Protein AF-0000000067827045 (afdb_homodimer)

Organism: Synechocystis sp. (strain ATCC 27184 / PCC 6803 / Kazusa) (NCBI:txid1111708)

Secondary structure (DSSP, 8-state):
--------------PPPEEE--TTEEEEEEEE-SSEEEEEEEE-TT-BPPPEEESSEEEEEEEEES-EEEEETTEEEEE-TT-EEEE-TT--EEEE--SSS-EEEEEEEEES---GGGEEE--------/--------------PPPEEE--TTEEEEEEEE-SSEEEEEEEE-TT-BPPPEEESSEEEEEEEEES-EEEEETTEEEEE-TT-EEEE-TT--EEEE--SSS-EEEEEEEEES---GGGEEE--------

pLDDT: mean 89.25, std 18.48, range [31.17, 98.88]

Nearest PDB structures (foldseek):
  7x85-assembly2_C  TM=9.039E-01  e=7.012E-08  Gallus gallus
  6o2d-assembly1_A  TM=9.263E-01  e=2.492E-07  Schizosaccharomyces pombe
  5fpx-assembly1_A  TM=8.690E-01  e=6.117E-07  Yersinia enterocolitica subsp. enterocolitica 8081
  5fpz-assembly1_A-2  TM=8.606E-01  e=1.094E-06  Yersinia enterocolitica subsp. enterocolitica 8081
  5fq0-assembly1_A  TM=8.186E-01  e=3.421E-07  Halomonas sp.

Sequence (258 aa):
MHDSPEASSPAPTPHPETTRTPPWGMVTMLEEGPRYRINRIVVKPGQHMSTQMHYHRSEHWVVVSGTAKVICNGEEKLLNQKESTYVPMNTPHRVENPGVIDLVMIEVQNGEYLGDDDIVRFPEELPKSMHDSPEASSPAPTPHPETTRTPPWGMVTMLEEGPRYRINRIVVKPGQHMSTQMHYHRSEHWVVVSGTAKVICNGEEKLLNQKESTYVPMNTPHRVENPGVIDLVMIEVQNGEYLGDDDIVRFPEELPKS

Solvent-accessible surface area (backbone atoms only — not comparable to full-atom values): 13830 Å² total; per-residue (Å²): 134,82,77,67,76,73,69,67,64,77,68,60,60,91,56,78,70,47,76,48,70,55,96,38,34,37,40,32,38,64,47,54,44,91,35,33,34,34,31,44,38,37,28,33,52,70,24,53,57,72,39,30,29,29,75,48,29,30,38,36,41,35,27,65,33,45,38,38,38,36,34,49,71,85,44,74,45,79,37,46,57,76,32,69,52,77,44,59,50,69,36,49,31,35,46,29,14,81,40,85,47,45,17,31,31,42,34,42,37,37,30,84,47,84,59,75,87,48,59,45,75,52,79,76,77,66,75,81,122,134,82,77,66,76,73,68,68,65,76,68,62,60,90,56,79,70,47,76,48,68,54,96,37,34,36,40,32,39,65,45,54,46,91,35,34,37,33,32,42,38,35,29,33,51,69,24,54,57,71,38,31,28,30,74,46,30,30,36,36,41,36,28,64,33,46,37,38,38,35,35,49,72,85,44,74,46,80,36,46,56,77,33,69,53,77,44,58,51,70,35,48,31,33,47,30,12,80,40,84,47,46,17,34,31,42,34,42,36,36,28,86,47,85,59,75,88,48,60,45,75,51,80,78,78,66,75,83,123

InterPro domains:
  IPR001538 Mannose-6-phosphate isomerase, type II, C-terminal [PF01050] (22-122)
  IPR011051 RmlC-like cupin domain superfamily [SSF51182] (19-122)
  IPR014710 RmlC-like jelly roll fold [G3DSA:2.60.120.10] (11-127)
  IPR051161 Mannose-6-phosphate isomerase type 2 [PTHR46390] (18-122)

Radius of gyration: 19.25 Å; Cα contacts (8 Å, |Δi|>4): 649; chains: 2; bounding box: 59×62×52 Å

Foldseek 3Di:
DPPPPPPPQPDFDDDDWDKDADPQGIWIWPGDGQFKTKIKTKGAAFGKDFWKAFAFKKKKKAWQDAKKWKAKQNDTDIDHHRDMDIHDHPITMMIGHNDHGMTIMMMMIGGNDDDPVRMGGDDDPDPPD/DPPPPPPDQPDFDDDDWDKDADPQWIWIWPGDGQFKTKIKTKGAAFGKDFWKAFAFKKKKKAWQDAKKWKAKQNDTDIDDHRDMDIHDHPITMMIGHNDHGMTIMMMMIGGNDDDPVRIDGDDDPDPPD

Structure (mmCIF, N/CA/C/O backbone):
data_AF-0000000067827045-model_v1
#
loop_
_entity.id
_entity.type
_entity.pdbx_description
1 polymer 'Mannose-6-phosphate isomerase'
#
loop_
_atom_site.group_PDB
_atom_site.id
_atom_site.type_symbol
_atom_site.label_atom_id
_atom_site.label_alt_id
_atom_site.label_comp_id
_atom_site.label_asym_id
_atom_site.label_entity_id
_atom_site.label_seq_id
_atom_site.pdbx_PDB_ins_code
_atom_site.Cartn_x
_atom_site.Cartn_y
_atom_site.Cartn_z
_atom_site.occupancy
_atom_site.B_iso_or_equiv
_atom_site.auth_seq_id
_atom_site.auth_comp_id
_atom_site.auth_asym_id
_atom_site.auth_atom_id
_atom_site.pdbx_PDB_model_num
ATOM 1 N N . MET A 1 1 ? -28.562 14.336 25.422 1 31.2 1 MET A N 1
ATOM 2 C CA . MET A 1 1 ? -27.344 14.5 24.625 1 31.2 1 MET A CA 1
ATOM 3 C C . MET A 1 1 ? -26.484 13.234 24.688 1 31.2 1 MET A C 1
ATOM 5 O O . MET A 1 1 ? -25.797 12.992 25.672 1 31.2 1 MET A O 1
ATOM 9 N N . HIS A 1 2 ? -26.953 12.109 24.047 1 35.38 2 HIS A N 1
ATOM 10 C CA . HIS A 1 2 ? -26.406 10.766 24.125 1 35.38 2 HIS A CA 1
ATOM 11 C C . HIS A 1 2 ? -25 10.703 23.531 1 35.38 2 HIS A C 1
ATOM 13 O O . HIS A 1 2 ? -24.797 11.109 22.391 1 35.38 2 HIS A O 1
ATOM 19 N N . ASP A 1 3 ? -23.969 10.891 24.281 1 35.16 3 ASP A N 1
ATOM 20 C CA . ASP A 1 3 ? -22.547 10.703 23.953 1 35.16 3 ASP A CA 1
ATOM 21 C C . ASP A 1 3 ? -22.312 9.336 23.312 1 35.16 3 ASP A C 1
ATOM 23 O O . ASP A 1 3 ? -22.375 8.305 23.984 1 35.16 3 ASP A O 1
ATOM 27 N N . SER A 1 4 ? -22.938 9.078 22.156 1 39.22 4 SER A N 1
ATOM 28 C CA . SER A 1 4 ? -22.578 7.77 21.625 1 39.22 4 SER A CA 1
ATOM 29 C C . SER A 1 4 ? -21.062 7.602 21.562 1 39.22 4 SER A C 1
ATOM 31 O O . SER A 1 4 ? -20.359 8.461 21.031 1 39.22 4 SER A O 1
ATOM 33 N N . PRO A 1 5 ? -20.516 6.785 22.312 1 37.56 5 PRO A N 1
ATOM 34 C CA . PRO A 1 5 ? -19.078 6.57 22.266 1 37.56 5 PRO A CA 1
ATOM 35 C C . PRO A 1 5 ? -18.531 6.375 20.859 1 37.56 5 PRO A C 1
ATOM 37 O O . PRO A 1 5 ? -19.188 5.719 20.031 1 37.56 5 PRO A O 1
ATOM 40 N N . GLU A 1 6 ? -17.922 7.367 20.203 1 40.62 6 GLU A N 1
ATOM 41 C CA . GLU A 1 6 ? -17.25 7.309 18.922 1 40.62 6 GLU A CA 1
ATOM 42 C C . GLU A 1 6 ? -16.438 6.023 18.781 1 40.62 6 GLU A C 1
ATOM 44 O O . GLU A 1 6 ? -15.555 5.746 19.609 1 40.62 6 GLU A O 1
ATOM 49 N N . ALA A 1 7 ? -17.031 4.977 18.266 1 43.84 7 ALA A N 1
ATOM 50 C CA . ALA A 1 7 ? -16.406 3.67 18.094 1 43.84 7 ALA A CA 1
ATOM 51 C C . ALA A 1 7 ? -15.008 3.812 17.484 1 43.84 7 ALA A C 1
ATOM 53 O O . ALA A 1 7 ? -14.859 4.328 16.375 1 43.84 7 ALA A O 1
ATOM 54 N N . SER A 1 8 ? -13.961 3.975 18.297 1 46.12 8 SER A N 1
ATOM 55 C CA . SER A 1 8 ? -12.586 3.891 17.828 1 46.12 8 SER A CA 1
ATOM 56 C C . SER A 1 8 ? -12.352 2.621 17.016 1 46.12 8 SER A C 1
ATOM 58 O O . SER A 1 8 ? -12.828 1.545 17.391 1 46.12 8 SER A O 1
ATOM 60 N N . SER A 1 9 ? -12.227 2.777 15.773 1 51.94 9 SER A N 1
ATOM 61 C CA . SER A 1 9 ? -11.93 1.562 15.023 1 51.94 9 SER A CA 1
ATOM 62 C C . SER A 1 9 ? -10.82 0.756 15.703 1 51.94 9 SER A C 1
ATOM 64 O O . SER A 1 9 ? -9.844 1.325 16.203 1 51.94 9 SER A O 1
ATOM 66 N N . PRO A 1 10 ? -11.242 -0.417 16.062 1 48.31 10 PRO A N 1
ATOM 67 C CA . PRO A 1 10 ? -10.242 -1.211 16.797 1 48.31 10 PRO A CA 1
ATOM 68 C C . PRO A 1 10 ? -8.875 -1.188 16.125 1 48.31 10 PRO A C 1
ATOM 70 O O . PRO A 1 10 ? -8.781 -1.294 14.891 1 48.31 10 PRO A O 1
ATOM 73 N N . ALA A 1 11 ? -7.953 -0.59 16.766 1 56.69 11 ALA A N 1
ATOM 74 C CA . ALA A 1 11 ? -6.551 -0.673 16.375 1 56.69 11 ALA A CA 1
ATOM 75 C C . ALA A 1 11 ? -6.176 -2.094 15.961 1 56.69 11 ALA A C 1
ATOM 77 O O . ALA A 1 11 ? -6.773 -3.062 16.438 1 56.69 11 ALA A O 1
ATOM 78 N N . PRO A 1 12 ? -5.418 -2.213 14.852 1 62.34 12 PRO A N 1
ATOM 79 C CA . PRO A 1 12 ? -4.973 -3.568 14.516 1 62.34 12 PRO A CA 1
ATOM 80 C C . PRO A 1 12 ? -4.391 -4.312 15.711 1 62.34 12 PRO A C 1
ATOM 82 O O . PRO A 1 12 ? -3.789 -3.695 16.594 1 62.34 12 PRO A O 1
ATOM 85 N N . THR A 1 13 ? -4.898 -5.449 16 1 55.25 13 THR A N 1
ATOM 86 C CA . THR A 1 13 ? -4.301 -6.312 17.016 1 55.25 13 THR A CA 1
ATOM 87 C C . THR A 1 13 ? -2.861 -6.66 16.656 1 55.25 13 THR A C 1
ATOM 89 O O . THR A 1 13 ? -2.561 -6.957 15.492 1 55.25 13 THR A O 1
ATOM 92 N N . PRO A 1 14 ? -2.008 -6.32 17.516 1 59.03 14 PRO A N 1
ATOM 93 C CA . PRO A 1 14 ? -0.637 -6.758 17.25 1 59.03 14 PRO A CA 1
ATOM 94 C C . PRO A 1 14 ? -0.563 -8.211 16.781 1 59.03 14 PRO A C 1
ATOM 96 O O . PRO A 1 14 ? -1.173 -9.094 17.391 1 59.03 14 PRO A O 1
ATOM 99 N N . HIS A 1 15 ? -0.453 -8.508 15.594 1 66.56 15 HIS A N 1
ATOM 100 C CA . HIS A 1 15 ? -0.208 -9.867 15.133 1 66.56 15 HIS A CA 1
ATOM 101 C C . HIS A 1 15 ? 1.268 -10.086 14.82 1 66.56 15 HIS A C 1
ATOM 103 O O . HIS A 1 15 ? 1.964 -9.156 14.406 1 66.56 15 HIS A O 1
ATOM 109 N N . PRO A 1 16 ? 1.64 -11.109 15.328 1 71.44 16 PRO A N 1
ATOM 110 C CA . PRO A 1 16 ? 3.029 -11.375 14.953 1 71.44 16 PRO A CA 1
ATOM 111 C C . PRO A 1 16 ? 3.223 -11.492 13.445 1 71.44 16 PRO A C 1
ATOM 113 O O . PRO A 1 16 ? 2.33 -11.969 12.742 1 71.44 16 PRO A O 1
ATOM 116 N N . GLU A 1 17 ? 4.234 -10.898 13.039 1 81.25 17 GLU A N 1
ATOM 117 C CA . GLU A 1 17 ? 4.625 -11.055 11.641 1 81.25 17 GLU A CA 1
ATOM 118 C C . GLU A 1 17 ? 4.812 -12.531 11.281 1 81.25 17 GLU A C 1
ATOM 120 O O . GLU A 1 17 ? 5.441 -13.281 12.031 1 81.25 17 GLU A O 1
ATOM 125 N N . THR A 1 18 ? 4.102 -13.055 10.258 1 90.06 18 THR A N 1
ATOM 126 C CA . THR A 1 18 ? 4.254 -14.414 9.758 1 90.06 18 THR A CA 1
ATOM 127 C C . THR A 1 18 ? 4.859 -14.406 8.352 1 90.06 18 THR A C 1
ATOM 129 O O . THR A 1 18 ? 4.453 -13.617 7.5 1 90.06 18 THR A O 1
ATOM 132 N N . THR A 1 19 ? 5.809 -15.32 8.172 1 95.75 19 THR A N 1
ATOM 133 C CA . THR A 1 19 ? 6.488 -15.398 6.879 1 95.75 19 THR A CA 1
ATOM 134 C C . THR A 1 19 ? 6.371 -16.797 6.289 1 95.75 19 THR A C 1
ATOM 136 O O . THR A 1 19 ? 6.574 -17.797 6.988 1 95.75 19 THR A O 1
ATOM 139 N N . ARG A 1 20 ? 5.938 -16.875 5.043 1 96.19 20 ARG A N 1
ATOM 140 C CA . ARG A 1 20 ? 5.953 -18.109 4.27 1 96.19 20 ARG A CA 1
ATOM 141 C C . ARG A 1 20 ? 6.953 -18.016 3.119 1 96.19 20 ARG A C 1
ATOM 143 O O . ARG A 1 20 ? 7.148 -16.953 2.543 1 96.19 20 ARG A O 1
ATOM 150 N N . THR A 1 21 ? 7.562 -19.156 2.756 1 97.5 21 THR A N 1
ATOM 151 C CA . THR A 1 21 ? 8.602 -19.141 1.737 1 97.5 21 THR A CA 1
ATOM 152 C C . THR A 1 21 ? 8.312 -20.172 0.653 1 97.5 21 THR A C 1
ATOM 154 O O . THR A 1 21 ? 9.016 -21.172 0.529 1 97.5 21 THR A O 1
ATOM 157 N N . PRO A 1 22 ? 7.418 -19.953 -0.151 1 97.06 22 PRO A N 1
ATOM 158 C CA . PRO A 1 22 ? 7.223 -20.844 -1.295 1 97.06 22 PRO A CA 1
ATOM 159 C C . PRO A 1 22 ? 8.422 -20.859 -2.242 1 97.06 22 PRO A C 1
ATOM 161 O O . PRO A 1 22 ? 9.289 -19.984 -2.152 1 97.06 22 PRO A O 1
ATOM 164 N N . PRO A 1 23 ? 8.445 -21.781 -3.154 1 97.25 23 PRO A N 1
ATOM 165 C CA . PRO A 1 23 ? 9.602 -21.906 -4.047 1 97.25 23 PRO A CA 1
ATOM 166 C C . PRO A 1 23 ? 9.844 -20.641 -4.871 1 97.25 23 PRO A C 1
ATOM 168 O O . PRO A 1 23 ? 10.992 -20.328 -5.215 1 97.25 23 PRO A O 1
ATOM 171 N N . TRP A 1 24 ? 8.805 -19.953 -5.137 1 98.12 24 TRP A N 1
ATOM 172 C CA . TRP A 1 24 ? 8.922 -18.812 -6.047 1 98.12 24 TRP A CA 1
ATOM 173 C C . TRP A 1 24 ? 9.391 -17.562 -5.305 1 98.12 24 TRP A C 1
ATOM 175 O O . TRP A 1 24 ? 9.688 -16.547 -5.922 1 98.12 24 TRP A O 1
ATOM 185 N N . GLY A 1 25 ? 9.336 -17.609 -3.92 1 98.38 25 GLY A N 1
ATOM 186 C CA . GLY A 1 25 ? 9.727 -16.391 -3.225 1 98.38 25 GLY A CA 1
ATOM 187 C C . GLY A 1 25 ? 9.352 -16.391 -1.755 1 98.38 25 GLY A C 1
ATOM 188 O O . GLY A 1 25 ? 9.602 -17.375 -1.049 1 98.38 25 GLY A O 1
ATOM 189 N N . MET A 1 26 ? 8.898 -15.273 -1.311 1 98.19 26 MET A N 1
ATOM 190 C CA . MET A 1 26 ? 8.594 -15.086 0.105 1 98.19 26 MET A CA 1
ATOM 191 C C . MET A 1 26 ? 7.387 -14.172 0.285 1 98.19 26 MET A C 1
ATOM 193 O O . MET A 1 26 ? 7.254 -13.172 -0.417 1 98.19 26 MET A O 1
ATOM 197 N N . VAL A 1 27 ? 6.539 -14.523 1.259 1 97.56 27 VAL A N 1
ATOM 198 C CA . VAL A 1 27 ? 5.41 -13.68 1.642 1 97.56 27 VAL A CA 1
ATOM 199 C C . VAL A 1 27 ? 5.449 -13.414 3.145 1 97.56 27 VAL A C 1
ATOM 201 O O . VAL A 1 27 ? 5.434 -14.352 3.945 1 97.56 27 VAL A O 1
ATOM 204 N N . THR A 1 28 ? 5.562 -12.227 3.527 1 97.06 28 THR A N 1
ATOM 205 C CA . THR A 1 28 ? 5.531 -11.82 4.93 1 97.06 28 THR A CA 1
ATOM 206 C C . THR A 1 28 ? 4.289 -10.984 5.227 1 97.06 28 THR A C 1
ATOM 208 O O . THR A 1 28 ? 4.066 -9.953 4.594 1 97.06 28 THR A O 1
ATOM 211 N N . MET A 1 29 ? 3.475 -11.406 6.129 1 96.75 29 MET A N 1
ATOM 212 C CA . MET A 1 29 ? 2.352 -10.602 6.602 1 96.75 29 MET A CA 1
ATOM 213 C C . MET A 1 29 ? 2.82 -9.539 7.59 1 96.75 29 MET A C 1
ATOM 215 O O . MET A 1 29 ? 3.309 -9.867 8.672 1 96.75 29 MET A O 1
ATOM 219 N N . LEU A 1 30 ? 2.656 -8.352 7.215 1 96.06 30 LEU A N 1
ATOM 220 C CA . LEU A 1 30 ? 3.145 -7.242 8.031 1 96.06 30 LEU A CA 1
ATOM 221 C C . LEU A 1 30 ? 2.098 -6.82 9.055 1 96.06 30 LEU A C 1
ATOM 223 O O . LEU A 1 30 ? 2.439 -6.477 10.188 1 96.06 30 LEU A O 1
ATOM 227 N N . GLU A 1 31 ? 0.836 -6.867 8.625 1 95.31 31 GLU A N 1
ATOM 228 C CA . GLU A 1 31 ? -0.266 -6.473 9.492 1 95.31 31 GLU A CA 1
ATOM 229 C C . GLU A 1 31 ? -1.599 -7.008 8.977 1 95.31 31 GLU A C 1
ATOM 231 O O . GLU A 1 31 ? -1.81 -7.098 7.766 1 95.31 31 GLU A O 1
ATOM 236 N N . GLU A 1 32 ? -2.438 -7.324 9.93 1 94.75 32 GLU A N 1
ATOM 237 C CA . GLU A 1 32 ? -3.816 -7.695 9.625 1 94.75 32 GLU A CA 1
ATOM 238 C C . GLU A 1 32 ? -4.805 -6.902 10.477 1 94.75 32 GLU A C 1
ATOM 240 O O . GLU A 1 32 ? -4.723 -6.914 11.711 1 94.75 32 GLU A O 1
ATOM 245 N N . GLY A 1 33 ? -5.613 -6.168 9.789 1 93.75 33 GLY A N 1
ATOM 246 C CA . GLY A 1 33 ? -6.691 -5.465 10.461 1 93.75 33 GLY A CA 1
ATOM 247 C C . GLY A 1 33 ? -8.055 -6.082 10.211 1 93.75 33 GLY A C 1
ATOM 248 O O . GLY A 1 33 ? -8.156 -7.191 9.688 1 93.75 33 GLY A O 1
ATOM 249 N N . PRO A 1 34 ? -9.094 -5.426 10.641 1 91.81 34 PRO A N 1
ATOM 250 C CA . PRO A 1 34 ? -10.438 -5.992 10.508 1 91.81 34 PRO A CA 1
ATOM 251 C C . PRO A 1 34 ? -10.82 -6.27 9.062 1 91.81 34 PRO A C 1
ATOM 253 O O . PRO A 1 34 ? -11.477 -7.273 8.7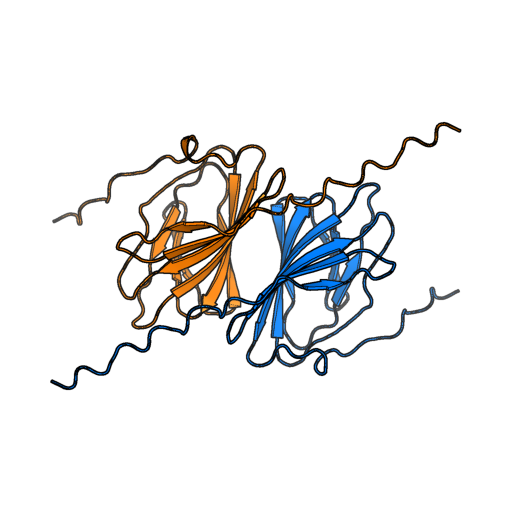73 1 91.81 34 PRO A O 1
ATOM 256 N N . ARG A 1 35 ? -10.438 -5.504 8.133 1 95 35 ARG A N 1
ATOM 257 C CA . ARG A 1 35 ? -10.906 -5.66 6.754 1 95 35 ARG A CA 1
ATOM 258 C C . ARG A 1 35 ? -9.75 -5.504 5.77 1 95 35 ARG A C 1
ATOM 260 O O . ARG A 1 35 ? -9.969 -5.254 4.582 1 95 35 ARG A O 1
ATOM 267 N N . TYR A 1 36 ? -8.586 -5.613 6.32 1 97.81 36 TYR A N 1
ATOM 268 C CA . TYR A 1 36 ? -7.457 -5.453 5.414 1 97.81 36 TYR A CA 1
ATOM 269 C C . TYR A 1 36 ? -6.25 -6.246 5.898 1 97.81 36 TYR A C 1
ATOM 271 O O . TYR A 1 36 ? -6.18 -6.629 7.07 1 97.81 36 TYR A O 1
ATOM 279 N N . ARG A 1 37 ? -5.398 -6.559 5.051 1 97.5 37 ARG A N 1
ATOM 280 C CA . ARG A 1 37 ? -4.137 -7.242 5.312 1 97.5 37 ARG A CA 1
ATOM 281 C C . ARG A 1 37 ? -3.016 -6.672 4.453 1 97.5 37 ARG A C 1
ATOM 283 O O . ARG A 1 37 ? -3.219 -6.371 3.273 1 97.5 37 ARG A O 1
ATOM 290 N N . ILE A 1 38 ? -1.828 -6.512 5.078 1 98.19 38 ILE A N 1
ATOM 291 C CA . ILE A 1 38 ? -0.667 -5.984 4.367 1 98.19 38 ILE A CA 1
ATOM 292 C C . ILE A 1 38 ? 0.417 -7.059 4.285 1 98.19 38 ILE A C 1
ATOM 294 O O . ILE A 1 38 ? 0.852 -7.59 5.312 1 98.19 38 ILE A O 1
ATOM 298 N N . ASN A 1 39 ? 0.838 -7.359 3.088 1 97.81 39 ASN A N 1
ATOM 299 C CA . ASN A 1 39 ? 1.913 -8.32 2.873 1 97.81 39 ASN A CA 1
ATOM 300 C C . ASN A 1 39 ? 3.078 -7.699 2.109 1 97.81 39 ASN A C 1
ATOM 302 O O . ASN A 1 39 ? 2.871 -6.895 1.201 1 97.81 39 ASN A O 1
ATOM 306 N N . ARG A 1 40 ? 4.238 -8.055 2.479 1 98.25 40 ARG A N 1
ATOM 307 C CA . ARG A 1 40 ? 5.371 -7.914 1.572 1 98.25 40 ARG A CA 1
ATOM 308 C C . ARG A 1 40 ? 5.602 -9.195 0.775 1 98.25 40 ARG A C 1
ATOM 310 O O . ARG A 1 40 ? 5.727 -10.273 1.351 1 98.25 40 ARG A O 1
ATOM 317 N N . ILE A 1 41 ? 5.633 -9.086 -0.492 1 98.38 41 ILE A N 1
ATOM 318 C CA . ILE A 1 41 ? 5.832 -10.227 -1.381 1 98.38 41 ILE A CA 1
ATOM 319 C C . ILE A 1 41 ? 7.152 -10.07 -2.127 1 98.38 41 ILE A C 1
ATOM 321 O O . ILE A 1 41 ? 7.414 -9.031 -2.732 1 98.38 41 ILE A O 1
ATOM 325 N N . VAL A 1 42 ? 7.961 -11.055 -2.057 1 98.69 42 VAL A N 1
ATOM 326 C CA . VAL A 1 42 ? 9.195 -11.125 -2.826 1 98.69 42 VAL A CA 1
ATOM 327 C C . VAL A 1 42 ? 9.109 -12.258 -3.85 1 98.69 42 VAL A C 1
ATOM 329 O O . VAL A 1 42 ? 8.852 -13.406 -3.492 1 98.69 42 VAL A O 1
ATOM 332 N N . VAL A 1 43 ? 9.25 -11.938 -5.086 1 98.81 43 VAL A N 1
ATOM 333 C CA . VAL A 1 43 ? 9.289 -12.938 -6.148 1 98.81 43 VAL A CA 1
ATOM 334 C C . VAL A 1 43 ? 10.695 -13.031 -6.727 1 98.81 43 VAL A C 1
ATOM 336 O O . VAL A 1 43 ? 11.25 -12.039 -7.199 1 98.81 43 VAL A O 1
ATOM 339 N N . LYS A 1 44 ? 11.266 -14.195 -6.738 1 98.69 44 LYS A N 1
ATOM 340 C CA . LYS A 1 44 ? 12.625 -14.414 -7.223 1 98.69 44 LYS A CA 1
ATOM 341 C C . LYS A 1 44 ? 12.711 -14.234 -8.734 1 98.69 44 LYS A C 1
ATOM 343 O O . LYS A 1 44 ? 11.695 -14.344 -9.438 1 98.69 44 LYS A O 1
ATOM 348 N N . PRO A 1 45 ? 13.906 -13.961 -9.195 1 98.75 45 PRO A N 1
ATOM 349 C CA . PRO A 1 45 ? 14.102 -13.789 -10.641 1 98.75 45 PRO A CA 1
ATOM 350 C C . PRO A 1 45 ? 13.539 -14.953 -11.453 1 98.75 45 PRO A C 1
ATOM 352 O O . PRO A 1 45 ? 13.82 -16.109 -11.148 1 98.75 45 PRO A O 1
ATOM 355 N N . GLY A 1 46 ? 12.727 -14.656 -12.398 1 98.38 46 GLY A N 1
ATOM 356 C CA . GLY A 1 46 ? 12.195 -15.648 -13.32 1 98.38 46 GLY A CA 1
ATOM 357 C C . GLY A 1 46 ? 11.039 -16.438 -12.742 1 98.38 46 GLY A C 1
ATOM 358 O O . GLY A 1 46 ? 10.5 -17.328 -13.398 1 98.38 46 GLY A O 1
ATOM 359 N N . GLN A 1 47 ? 10.625 -16.156 -11.578 1 98.44 47 GLN A N 1
ATOM 360 C CA . GLN A 1 47 ? 9.586 -16.938 -10.906 1 98.44 47 GLN A CA 1
ATOM 361 C C . GLN A 1 47 ? 8.242 -16.203 -10.938 1 98.44 47 GLN A C 1
ATOM 363 O O . GLN A 1 47 ? 8.156 -15.07 -11.391 1 98.44 47 GLN A O 1
ATOM 368 N N . HIS A 1 48 ? 7.164 -16.906 -10.555 1 97.5 48 HIS A N 1
ATOM 369 C CA . HIS A 1 48 ? 5.832 -16.312 -10.547 1 97.5 48 HIS A CA 1
ATOM 370 C C . HIS A 1 48 ? 4.922 -17 -9.539 1 97.5 48 HIS A C 1
ATOM 372 O O . HIS A 1 48 ? 5.152 -18.156 -9.18 1 97.5 48 HIS A O 1
ATOM 378 N N . MET A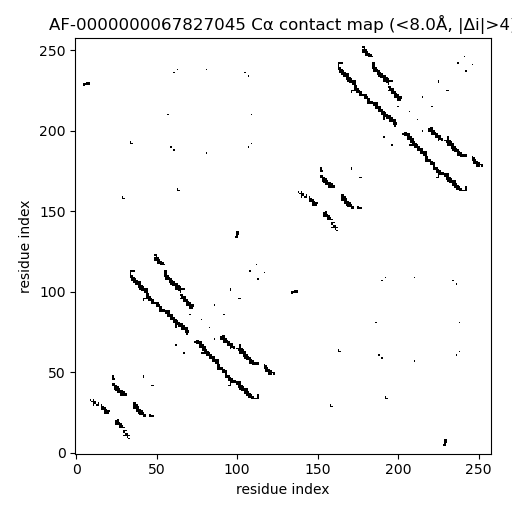 1 49 ? 3.9 -16.234 -9.156 1 95.81 49 MET A N 1
ATOM 379 C CA . MET A 1 49 ? 2.82 -16.812 -8.352 1 95.81 49 MET A CA 1
ATOM 380 C C . MET A 1 49 ? 1.819 -17.547 -9.234 1 95.81 49 MET A C 1
ATOM 382 O O . MET A 1 49 ? 1.76 -17.312 -10.438 1 95.81 49 MET A O 1
ATOM 386 N N . SER A 1 50 ? 1.063 -18.406 -8.609 1 95.38 50 SER A N 1
ATOM 387 C CA . SER A 1 50 ? -0.022 -19.062 -9.344 1 95.38 50 SER A CA 1
ATOM 388 C C . SER A 1 50 ? -1.138 -18.062 -9.656 1 95.38 50 SER A C 1
ATOM 390 O O . SER A 1 50 ? -1.354 -17.109 -8.914 1 95.38 50 SER A O 1
ATOM 392 N N . THR A 1 51 ? -1.805 -18.312 -10.805 1 97.5 51 THR A N 1
ATOM 393 C CA . THR A 1 51 ? -2.988 -17.516 -11.109 1 97.5 51 THR A CA 1
ATOM 394 C C . THR A 1 51 ? -4.094 -17.781 -10.094 1 97.5 51 THR A C 1
ATOM 396 O O . THR A 1 51 ? -4.434 -18.938 -9.82 1 97.5 51 THR A O 1
ATOM 399 N N . GLN A 1 52 ? -4.609 -16.719 -9.547 1 97.75 52 GLN A N 1
ATOM 400 C CA . GLN A 1 52 ? -5.617 -16.906 -8.508 1 97.75 52 GLN A CA 1
ATOM 401 C C . GLN A 1 52 ? -6.672 -15.805 -8.57 1 97.75 52 GLN A C 1
ATOM 403 O O . GLN A 1 52 ? -6.504 -14.812 -9.281 1 97.75 52 GLN A O 1
ATOM 408 N N . MET A 1 53 ? -7.809 -15.969 -7.902 1 98.19 53 MET A N 1
ATOM 409 C CA . MET A 1 53 ? -8.922 -15.031 -7.809 1 98.19 53 MET A CA 1
ATOM 410 C C . MET A 1 53 ? -9.539 -15.055 -6.414 1 98.19 53 MET A C 1
ATOM 412 O O . MET A 1 53 ? -9.484 -16.078 -5.727 1 98.19 53 MET A O 1
ATOM 416 N N . HIS A 1 54 ? -10.031 -13.938 -5.984 1 98.38 54 HIS A N 1
ATOM 417 C CA . HIS A 1 54 ? -10.734 -13.844 -4.711 1 98.38 54 HIS A CA 1
ATOM 418 C C . HIS A 1 54 ? -12.141 -13.281 -4.906 1 98.38 54 HIS A C 1
ATOM 420 O O . HIS A 1 54 ? -12.344 -12.359 -5.699 1 98.38 54 HIS A O 1
ATOM 426 N N . TYR A 1 55 ? -13.102 -13.727 -4.105 1 98.38 55 TYR A N 1
ATOM 427 C CA . TYR A 1 55 ? -14.469 -13.227 -4.215 1 98.38 55 TYR A CA 1
ATOM 428 C C . TYR A 1 55 ? -14.688 -12.031 -3.289 1 98.38 55 TYR A C 1
ATOM 430 O O . TYR A 1 55 ? -15.516 -11.164 -3.57 1 98.38 55 TYR A O 1
ATOM 438 N N . HIS A 1 56 ? -13.969 -11.867 -2.197 1 98 56 HIS A N 1
ATOM 439 C CA . HIS A 1 56 ? -14.422 -10.961 -1.141 1 98 56 HIS A CA 1
ATOM 440 C C . HIS A 1 56 ? -13.359 -9.922 -0.818 1 98 56 HIS A C 1
ATOM 442 O O . HIS A 1 56 ? -13.492 -9.172 0.157 1 98 56 HIS A O 1
ATOM 448 N N . ARG A 1 57 ? -12.25 -9.977 -1.6 1 98.12 57 ARG A N 1
ATOM 449 C CA . ARG A 1 57 ? 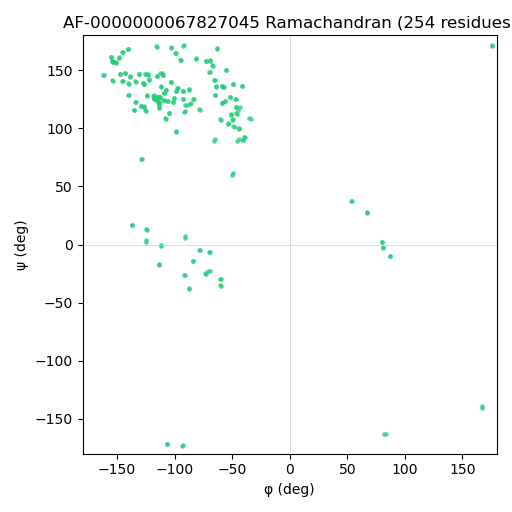-11.234 -8.953 -1.377 1 98.12 57 ARG A CA 1
ATOM 450 C C . ARG A 1 57 ? -10.664 -8.453 -2.699 1 98.12 57 ARG A C 1
ATOM 452 O O . ARG A 1 57 ? -10.609 -9.195 -3.68 1 98.12 57 ARG A O 1
ATOM 459 N N . SER A 1 58 ? -10.352 -7.176 -2.744 1 98.44 58 SER A N 1
ATOM 460 C CA . SER A 1 58 ? -9.516 -6.566 -3.773 1 98.44 58 SER A CA 1
ATOM 461 C C . SER A 1 58 ? -8.086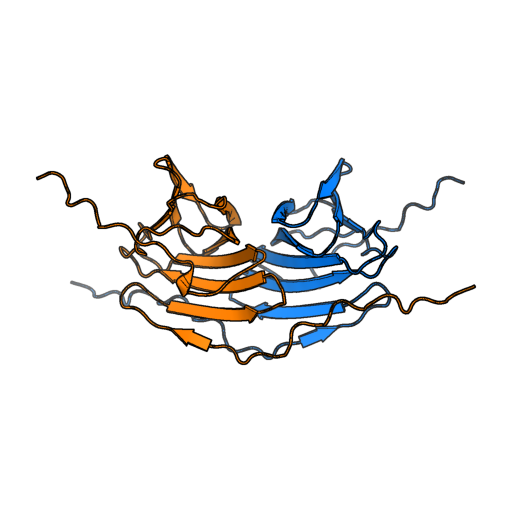 -6.367 -3.281 1 98.44 58 SER A C 1
ATOM 463 O O . SER A 1 58 ? -7.809 -6.531 -2.092 1 98.44 58 SER A O 1
ATOM 465 N N . GLU A 1 59 ? -7.215 -6.125 -4.203 1 98.56 59 GLU A N 1
ATOM 466 C CA . GLU A 1 59 ? -5.816 -5.949 -3.822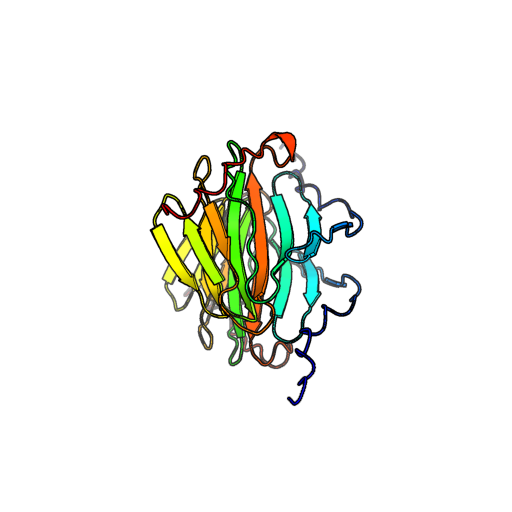 1 98.56 59 GLU A CA 1
ATOM 467 C C . GLU A 1 59 ? -5.207 -4.734 -4.512 1 98.56 59 GLU A C 1
ATOM 469 O O . GLU A 1 59 ? -5.523 -4.441 -5.664 1 98.56 59 GLU A O 1
ATOM 474 N N . HIS A 1 60 ? -4.414 -4.043 -3.777 1 98.75 60 HIS A N 1
ATOM 475 C CA . HIS A 1 60 ? -3.486 -3.068 -4.34 1 98.75 60 HIS A CA 1
ATOM 476 C C . HIS A 1 60 ? -2.047 -3.568 -4.266 1 98.75 60 HIS A C 1
ATOM 478 O O . HIS A 1 60 ? -1.614 -4.07 -3.225 1 98.75 60 HIS A O 1
ATOM 484 N N . TRP A 1 61 ? -1.312 -3.455 -5.348 1 98.81 61 TRP A N 1
ATOM 485 C CA . TRP A 1 61 ? 0.091 -3.852 -5.406 1 98.81 61 TRP A CA 1
ATOM 486 C C . TRP A 1 61 ? 0.982 -2.656 -5.723 1 98.81 61 TRP A C 1
ATOM 488 O O . TRP A 1 61 ? 0.75 -1.944 -6.703 1 98.81 61 TRP A O 1
ATOM 498 N N . VAL A 1 62 ? 1.928 -2.441 -4.914 1 98.81 62 VAL A N 1
ATOM 499 C CA . VAL A 1 62 ? 2.918 -1.397 -5.156 1 98.81 62 VAL A CA 1
ATOM 500 C C . VAL A 1 62 ? 4.301 -2.023 -5.312 1 98.81 62 VAL A C 1
ATOM 502 O O . VAL A 1 62 ? 4.773 -2.73 -4.418 1 98.81 62 VAL A O 1
ATOM 505 N N . VAL A 1 63 ? 4.945 -1.686 -6.441 1 98.81 63 VAL A N 1
ATOM 506 C CA . VAL A 1 63 ? 6.293 -2.203 -6.641 1 98.81 63 VAL A CA 1
ATOM 507 C C . VAL A 1 63 ? 7.305 -1.304 -5.934 1 98.81 63 VAL A C 1
ATOM 509 O O . VAL A 1 63 ? 7.371 -0.102 -6.199 1 98.81 63 VAL A O 1
ATOM 512 N N . VAL A 1 64 ? 8.117 -1.927 -5.074 1 98.5 64 VAL A N 1
ATOM 513 C CA . VAL A 1 64 ? 9.07 -1.098 -4.348 1 98.5 64 VAL A CA 1
ATOM 514 C C . VAL A 1 64 ? 10.492 -1.446 -4.781 1 98.5 64 VAL A C 1
ATOM 516 O O . VAL A 1 64 ? 11.43 -0.695 -4.512 1 98.5 64 VAL A O 1
ATOM 519 N N . SER A 1 65 ? 10.672 -2.578 -5.406 1 98.19 65 SER A N 1
ATOM 520 C CA . SER A 1 65 ? 11.938 -2.969 -6.016 1 98.19 65 SER A CA 1
ATOM 521 C C . SER A 1 65 ? 11.719 -3.953 -7.16 1 98.19 65 SER A C 1
ATOM 523 O O . SER A 1 65 ? 10.875 -4.844 -7.07 1 98.19 65 SER A O 1
ATOM 525 N N . GLY A 1 66 ? 12.477 -3.789 -8.172 1 98.06 66 GLY A N 1
ATOM 526 C CA . GLY A 1 66 ? 12.383 -4.699 -9.305 1 98.06 66 GLY A CA 1
ATOM 527 C C . GLY A 1 66 ? 11.258 -4.352 -10.258 1 98.06 66 GLY A C 1
ATOM 528 O O . GLY A 1 66 ? 10.852 -3.191 -10.352 1 98.06 66 GLY A O 1
ATOM 529 N N . THR A 1 67 ? 10.922 -5.336 -11.078 1 98.69 67 THR A N 1
ATOM 530 C CA . THR A 1 67 ? 9.891 -5.188 -12.102 1 98.69 67 THR A CA 1
ATOM 531 C C . THR A 1 67 ? 8.852 -6.297 -11.977 1 98.69 67 THR A C 1
ATOM 533 O O . THR A 1 67 ? 9.195 -7.461 -11.773 1 98.69 67 THR A O 1
ATOM 536 N N . ALA A 1 68 ? 7.672 -5.91 -12.125 1 98.88 68 ALA A N 1
ATOM 537 C CA . ALA A 1 68 ? 6.582 -6.879 -12.07 1 98.88 68 ALA A CA 1
ATOM 538 C C . ALA A 1 68 ? 5.895 -7.02 -13.422 1 98.88 68 ALA A C 1
ATOM 540 O O . ALA A 1 68 ? 5.539 -6.02 -14.055 1 98.88 68 ALA A O 1
ATOM 541 N N . LYS A 1 69 ? 5.789 -8.133 -13.875 1 98.88 69 LYS A N 1
ATOM 542 C CA . LYS A 1 69 ? 4.828 -8.438 -14.93 1 98.88 69 LYS A CA 1
ATOM 543 C C . LYS A 1 69 ? 3.496 -8.898 -14.352 1 98.88 69 LYS A C 1
ATOM 545 O O . LYS A 1 69 ? 3.414 -9.961 -13.742 1 98.88 69 LYS A O 1
ATOM 550 N N . VAL A 1 70 ? 2.457 -8.164 -14.523 1 98.69 70 VAL A N 1
ATOM 551 C CA . VAL A 1 70 ? 1.15 -8.422 -13.922 1 98.69 70 VAL A CA 1
ATOM 552 C C . VAL A 1 70 ? 0.167 -8.867 -15 1 98.69 70 VAL A C 1
ATOM 554 O O . VAL A 1 70 ? 0.084 -8.258 -16.078 1 98.69 70 VAL A O 1
ATOM 557 N N . ILE A 1 71 ? -0.486 -9.883 -14.766 1 97.75 71 ILE A N 1
ATOM 558 C CA . ILE A 1 71 ? -1.603 -10.32 -15.594 1 97.75 71 ILE A CA 1
ATOM 559 C C . ILE A 1 71 ? -2.904 -10.227 -14.805 1 97.75 71 ILE A C 1
ATOM 561 O O . ILE A 1 71 ? -3.055 -10.867 -13.766 1 97.75 71 ILE A O 1
ATOM 565 N N . CYS A 1 72 ? -3.771 -9.453 -15.25 1 97.38 72 CYS A N 1
ATOM 566 C CA . CYS A 1 72 ? -5.047 -9.211 -14.586 1 97.38 72 CYS A CA 1
ATOM 567 C C . CYS A 1 72 ? -6.195 -9.227 -15.586 1 97.38 72 CYS A C 1
ATOM 569 O O . CYS A 1 72 ? -6.258 -8.383 -16.484 1 97.38 72 CYS A O 1
ATOM 571 N N . ASN A 1 73 ? -7.043 -10.156 -15.422 1 96.62 73 ASN A N 1
ATOM 572 C CA . ASN A 1 73 ? -8.148 -10.359 -16.344 1 96.62 73 ASN A CA 1
ATOM 573 C C . ASN A 1 73 ? -7.664 -10.484 -17.797 1 96.62 73 ASN A C 1
ATOM 575 O O . ASN A 1 73 ? -8.203 -9.836 -18.688 1 96.62 73 ASN A O 1
ATOM 579 N N . GLY A 1 74 ? -6.547 -11.125 -17.922 1 94.75 74 GLY A N 1
ATOM 580 C CA . GLY A 1 74 ? -6.012 -11.43 -19.234 1 94.75 74 GLY A CA 1
ATOM 581 C C . GLY A 1 74 ? -5.156 -10.312 -19.797 1 94.75 74 GLY A C 1
ATOM 582 O O . GLY A 1 74 ? -4.531 -10.469 -20.844 1 94.75 74 GLY A O 1
ATOM 583 N N . GLU A 1 75 ? -5.141 -9.195 -19.203 1 97.06 75 GLU A N 1
ATOM 584 C CA . GLU A 1 75 ? -4.32 -8.078 -19.656 1 97.06 75 GLU A CA 1
ATOM 585 C C . GLU A 1 75 ? -2.961 -8.078 -18.953 1 97.06 75 GLU A C 1
ATOM 587 O O . GLU A 1 75 ? -2.885 -8.203 -17.734 1 97.06 75 GLU A O 1
ATOM 592 N N . GLU A 1 76 ? -1.945 -7.934 -19.781 1 97.88 76 GLU A N 1
ATOM 593 C CA . GLU A 1 76 ? -0.583 -7.941 -19.25 1 97.88 76 GLU A CA 1
ATOM 594 C C . GLU A 1 76 ? -0.011 -6.527 -19.172 1 97.88 76 GLU A C 1
ATOM 596 O O . GLU A 1 76 ? -0.194 -5.73 -20.094 1 97.88 76 GLU A O 1
ATOM 601 N N . LYS A 1 77 ? 0.688 -6.258 -18.125 1 98.31 77 LYS A N 1
ATOM 602 C CA . LYS A 1 77 ? 1.365 -4.973 -17.969 1 98.31 77 LYS A CA 1
ATOM 603 C C . LYS A 1 77 ? 2.66 -5.129 -17.188 1 98.31 77 LYS A C 1
ATOM 605 O O . LYS A 1 77 ? 2.748 -5.965 -16.281 1 98.31 77 LYS A O 1
ATOM 610 N N . LEU A 1 78 ? 3.592 -4.297 -17.562 1 98.75 78 LEU A N 1
ATOM 611 C CA . LEU A 1 78 ? 4.82 -4.207 -16.781 1 98.75 78 LEU A CA 1
ATOM 612 C C . LEU A 1 78 ? 4.762 -3.023 -15.82 1 98.75 78 LEU A C 1
ATOM 614 O O . LEU A 1 78 ? 4.34 -1.929 -16.203 1 98.75 78 LEU A O 1
ATOM 618 N N . LEU A 1 79 ? 5.152 -3.271 -14.609 1 98.69 79 LEU A 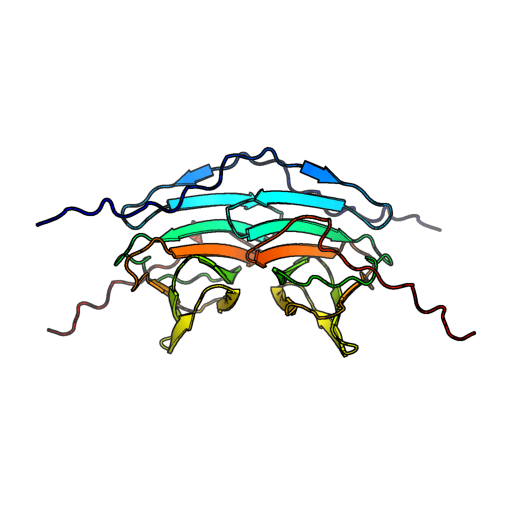N 1
ATOM 619 C CA . LEU A 1 79 ? 5.246 -2.219 -13.602 1 98.69 79 LEU A CA 1
ATOM 620 C C . LEU A 1 79 ? 6.68 -2.064 -13.109 1 98.69 79 LEU A C 1
ATOM 622 O O . LEU A 1 79 ? 7.316 -3.045 -12.719 1 98.69 79 LEU A O 1
ATOM 626 N N . ASN A 1 80 ? 7.086 -0.888 -13.18 1 98.12 80 ASN A N 1
ATOM 627 C CA . ASN A 1 80 ? 8.398 -0.567 -12.633 1 98.12 80 ASN A CA 1
ATOM 628 C C . ASN A 1 80 ? 8.305 -0.123 -11.172 1 98.12 80 ASN A C 1
ATOM 630 O O . ASN A 1 80 ? 7.207 0.042 -10.641 1 98.12 80 ASN A O 1
ATOM 634 N N . GLN A 1 81 ? 9.508 0.001 -10.586 1 97.25 81 GLN A N 1
ATOM 635 C CA . GLN A 1 81 ? 9.539 0.543 -9.234 1 97.25 81 GLN A CA 1
ATOM 636 C C . GLN A 1 81 ? 8.727 1.828 -9.133 1 97.25 81 GLN A C 1
ATOM 638 O O . GLN A 1 81 ? 8.781 2.674 -10.031 1 97.25 81 GLN A O 1
ATOM 643 N N . LYS A 1 82 ? 7.949 2.023 -8.055 1 97.5 82 LYS A N 1
ATOM 644 C CA . LYS A 1 82 ? 7.117 3.172 -7.711 1 97.5 82 LYS A CA 1
ATOM 645 C C . LYS A 1 82 ? 5.785 3.121 -8.453 1 97.5 82 LYS A C 1
ATOM 647 O O . LYS A 1 82 ? 4.922 3.979 -8.242 1 97.5 82 LYS A O 1
ATOM 652 N N . GLU A 1 83 ? 5.641 2.158 -9.25 1 98.12 83 GLU A N 1
ATOM 653 C CA . GLU A 1 83 ? 4.348 2 -9.914 1 98.12 83 GLU A CA 1
ATOM 654 C C . GLU A 1 83 ? 3.461 1.012 -9.156 1 98.12 83 GLU A C 1
ATOM 656 O O . GLU A 1 83 ? 3.947 0.24 -8.328 1 98.12 83 GLU A O 1
ATOM 661 N N . SER A 1 84 ? 2.152 1.152 -9.414 1 98.44 84 SER A N 1
ATOM 662 C CA . SER A 1 84 ? 1.189 0.332 -8.688 1 98.44 84 SER A CA 1
ATOM 663 C C . SER A 1 84 ? 0.062 -0.139 -9.602 1 98.44 84 SER A C 1
ATOM 665 O O . SER A 1 84 ? -0.031 0.29 -10.75 1 98.44 84 SER A O 1
ATOM 667 N N . THR A 1 85 ? -0.72 -1.077 -9.094 1 98 85 THR A N 1
ATOM 668 C CA . THR A 1 85 ? -1.933 -1.506 -9.781 1 98 85 THR A CA 1
ATOM 669 C C . THR A 1 85 ? -3.002 -1.933 -8.781 1 98 85 THR A C 1
ATOM 671 O O . THR A 1 85 ? -2.715 -2.096 -7.594 1 98 85 THR A O 1
ATOM 674 N N . TYR A 1 86 ? -4.227 -1.943 -9.281 1 98.19 86 TYR A N 1
ATOM 675 C CA . TYR A 1 86 ? -5.402 -2.387 -8.539 1 98.19 86 TYR A CA 1
ATOM 676 C C . TYR A 1 86 ? -5.973 -3.666 -9.133 1 98.19 86 TYR A C 1
ATOM 678 O O . TYR A 1 86 ? -6.16 -3.762 -10.352 1 98.19 86 TYR A O 1
ATOM 686 N N . VAL A 1 87 ? -6.152 -4.684 -8.312 1 98.5 87 VAL A N 1
ATOM 687 C CA . VAL A 1 87 ? -6.785 -5.938 -8.711 1 98.5 87 VAL A CA 1
ATOM 688 C C . VAL A 1 87 ? -8.203 -6 -8.133 1 98.5 87 VAL A C 1
ATOM 690 O O . VAL A 1 87 ? -8.383 -6.188 -6.93 1 98.5 87 VAL A O 1
ATOM 693 N N . PRO A 1 88 ? -9.219 -5.965 -8.984 1 98.31 88 PRO A N 1
ATOM 694 C CA . PRO A 1 88 ? -10.586 -6.004 -8.469 1 98.31 88 PRO A CA 1
ATOM 695 C C . PRO A 1 88 ? -10.977 -7.383 -7.938 1 98.31 88 PRO A C 1
ATOM 697 O O . PRO A 1 88 ? -10.359 -8.383 -8.305 1 98.31 88 PRO A O 1
ATOM 700 N N . MET A 1 89 ? -11.984 -7.359 -7.062 1 98 89 MET A N 1
ATOM 701 C CA . MET A 1 89 ? -12.594 -8.625 -6.68 1 98 89 MET A CA 1
ATOM 702 C C . MET A 1 89 ? -13.07 -9.398 -7.906 1 98 89 MET A C 1
ATOM 704 O O . MET A 1 89 ? -13.43 -8.797 -8.922 1 98 89 MET A O 1
ATOM 708 N N . ASN A 1 90 ? -13.055 -10.758 -7.801 1 98.31 90 ASN A N 1
ATOM 709 C CA . ASN A 1 90 ? -13.586 -11.641 -8.828 1 98.31 90 ASN A CA 1
ATOM 710 C C . ASN A 1 90 ? -12.758 -11.57 -10.109 1 98.31 90 ASN A C 1
ATOM 712 O O . ASN A 1 90 ? -13.289 -11.766 -11.211 1 98.31 90 ASN A O 1
ATOM 716 N N . THR A 1 91 ? -11.508 -11.258 -10.055 1 98.38 91 THR A N 1
ATOM 717 C CA . THR A 1 91 ? -10.68 -11.078 -11.242 1 98.38 91 THR A CA 1
ATOM 718 C C . THR A 1 91 ? -9.438 -11.969 -11.164 1 98.38 91 THR A C 1
ATOM 720 O O . THR A 1 91 ? -8.609 -11.812 -10.273 1 98.38 91 THR A O 1
ATOM 723 N N . PRO A 1 92 ? -9.312 -12.93 -12.07 1 98.31 92 PRO A N 1
ATOM 724 C CA . PRO A 1 92 ? -8.078 -13.719 -12.102 1 98.31 92 PRO A CA 1
ATOM 725 C C . PRO A 1 92 ? -6.836 -12.852 -12.305 1 98.31 92 PRO A C 1
ATOM 727 O O . PRO A 1 92 ? -6.836 -11.953 -13.148 1 98.31 92 PRO A O 1
ATOM 730 N N . HIS A 1 93 ? -5.809 -13.148 -11.523 1 98.38 93 HIS A N 1
ATOM 731 C CA . HIS A 1 93 ? -4.605 -12.328 -11.602 1 98.38 93 HIS A CA 1
ATOM 732 C C . HIS A 1 93 ? -3.369 -13.117 -11.188 1 98.38 93 HIS A C 1
ATOM 734 O O . HIS A 1 93 ? -3.477 -14.117 -10.477 1 98.38 93 HIS A O 1
ATOM 740 N N . ARG A 1 94 ? -2.227 -12.656 -11.648 1 97.81 94 ARG A N 1
ATOM 741 C CA . ARG A 1 94 ? -0.935 -13.188 -11.227 1 97.81 94 ARG A CA 1
ATOM 742 C C . ARG A 1 94 ? 0.169 -12.148 -11.414 1 97.81 94 ARG A C 1
ATOM 744 O O . ARG A 1 94 ? -0.001 -11.18 -12.156 1 97.81 94 ARG A O 1
ATOM 751 N N . VAL A 1 95 ? 1.228 -12.406 -10.727 1 98.38 95 VAL A N 1
ATOM 752 C CA . VAL A 1 95 ? 2.412 -11.57 -10.883 1 98.38 95 VAL A CA 1
ATOM 753 C C . VAL A 1 95 ? 3.627 -12.445 -11.188 1 98.38 95 VAL A C 1
ATOM 755 O O . VAL A 1 95 ? 3.779 -13.523 -10.625 1 98.38 95 VAL A O 1
ATOM 758 N N . GLU A 1 96 ? 4.438 -11.977 -12.086 1 98.44 96 GLU A N 1
ATOM 759 C CA . GLU A 1 96 ? 5.695 -12.609 -12.469 1 98.44 96 GLU A CA 1
ATOM 760 C C . GLU A 1 96 ? 6.863 -11.633 -12.344 1 98.44 96 GLU A C 1
ATOM 762 O O . GLU A 1 96 ? 6.691 -10.422 -12.508 1 98.44 96 GLU A O 1
ATOM 767 N N . ASN A 1 97 ? 8.062 -12.203 -11.984 1 98.88 97 ASN A N 1
ATOM 768 C CA . ASN A 1 97 ? 9.305 -11.445 -12.031 1 98.88 97 ASN A CA 1
ATOM 769 C C . ASN A 1 97 ? 10.102 -11.742 -13.297 1 98.88 97 ASN A C 1
ATOM 771 O O . ASN A 1 97 ? 10.812 -12.742 -13.367 1 98.88 97 ASN A O 1
ATOM 775 N N . PRO A 1 98 ? 9.93 -10.875 -14.242 1 98.62 98 PRO A N 1
ATOM 776 C CA . PRO A 1 98 ? 10.672 -11.141 -15.477 1 98.62 98 PRO A CA 1
ATOM 777 C C . PRO A 1 98 ? 12.141 -10.742 -15.375 1 98.62 98 PRO A C 1
ATOM 779 O O . PRO A 1 98 ? 12.914 -10.984 -16.312 1 98.62 98 PRO A O 1
ATOM 782 N N . GLY A 1 99 ? 12.531 -10.141 -14.289 1 98.25 99 GLY A N 1
ATOM 783 C CA . GLY A 1 99 ? 13.852 -9.555 -14.164 1 98.25 99 GLY A CA 1
ATOM 784 C C . GLY A 1 99 ? 14.867 -10.5 -13.562 1 98.25 99 GLY A C 1
ATOM 785 O O . GLY A 1 99 ? 14.57 -11.68 -13.336 1 98.25 99 GLY A O 1
ATOM 786 N N . VAL A 1 100 ? 16.094 -9.914 -13.281 1 98.31 100 VAL A N 1
ATOM 787 C CA . VAL A 1 100 ? 17.203 -10.742 -12.828 1 98.31 100 VAL A CA 1
ATOM 788 C C . VAL A 1 100 ? 17.531 -10.422 -11.375 1 98.31 100 VAL A C 1
ATOM 790 O O . VAL A 1 100 ? 18.453 -10.992 -10.797 1 98.31 100 VAL A O 1
ATOM 793 N N . ILE A 1 101 ? 16.797 -9.469 -10.797 1 98.12 101 ILE A N 1
ATOM 794 C CA . ILE A 1 101 ? 16.875 -9.203 -9.359 1 98.12 101 ILE A CA 1
ATOM 795 C C . ILE A 1 101 ? 15.516 -9.5 -8.719 1 98.12 101 ILE A C 1
ATOM 797 O O . ILE A 1 101 ? 14.516 -9.664 -9.414 1 98.12 101 ILE A O 1
ATOM 801 N N . ASP A 1 102 ? 15.484 -9.492 -7.395 1 98.56 102 ASP A N 1
ATOM 802 C CA . ASP A 1 102 ? 14.227 -9.773 -6.699 1 98.56 102 ASP A CA 1
ATOM 803 C C . ASP A 1 102 ? 13.188 -8.703 -6.996 1 98.56 102 ASP A C 1
ATOM 805 O O . ASP A 1 102 ? 13.5 -7.512 -7.031 1 98.56 102 ASP A O 1
ATOM 809 N N . LEU A 1 103 ? 12.016 -9.133 -7.246 1 98.69 103 LEU A N 1
ATOM 810 C CA . LEU A 1 103 ? 10.852 -8.258 -7.238 1 98.69 103 LEU A CA 1
ATOM 811 C C . LEU A 1 103 ? 10.273 -8.141 -5.832 1 98.69 103 LEU A C 1
ATOM 813 O O . LEU A 1 103 ? 9.938 -9.148 -5.211 1 98.69 103 LEU A O 1
ATOM 817 N N . VAL A 1 104 ? 10.203 -6.941 -5.273 1 98.75 104 VAL A N 1
ATOM 818 C CA . VAL A 1 104 ? 9.586 -6.703 -3.973 1 98.75 104 VAL A CA 1
ATOM 819 C C . VAL A 1 104 ? 8.336 -5.836 -4.141 1 98.75 104 VAL A C 1
ATOM 821 O O . VAL A 1 104 ? 8.406 -4.742 -4.703 1 98.75 104 VAL A O 1
ATOM 824 N N . MET A 1 105 ? 7.199 -6.328 -3.609 1 98.56 105 MET A N 1
ATOM 825 C CA . MET A 1 105 ? 5.926 -5.625 -3.705 1 98.56 105 MET A CA 1
ATOM 826 C C . MET A 1 105 ? 5.25 -5.539 -2.342 1 98.56 105 MET A C 1
ATOM 828 O O . MET A 1 105 ? 5.359 -6.457 -1.528 1 98.56 105 MET A O 1
ATOM 832 N N . ILE A 1 106 ? 4.578 -4.469 -2.164 1 98.69 106 ILE A N 1
ATOM 833 C CA . ILE A 1 106 ? 3.676 -4.363 -1.021 1 98.69 106 ILE A CA 1
ATOM 834 C C . ILE A 1 106 ? 2.238 -4.602 -1.475 1 98.69 106 ILE A C 1
ATOM 836 O O . ILE A 1 106 ? 1.738 -3.908 -2.365 1 98.69 106 ILE A O 1
ATOM 840 N N . GLU A 1 107 ? 1.619 -5.555 -0.894 1 98.81 107 GLU A N 1
ATOM 841 C CA . GLU A 1 107 ? 0.231 -5.895 -1.188 1 98.81 107 GLU A CA 1
ATOM 842 C C . GLU A 1 107 ? -0.697 -5.449 -0.062 1 98.81 107 GLU A C 1
ATOM 844 O O . GLU A 1 107 ? -0.481 -5.797 1.101 1 98.81 107 GLU A O 1
ATOM 849 N N . VAL A 1 108 ? -1.643 -4.676 -0.401 1 98.81 108 VAL A N 1
ATOM 850 C CA . VAL A 1 108 ? -2.723 -4.34 0.521 1 98.81 108 VAL A CA 1
ATOM 851 C C . VAL A 1 108 ? -4.012 -5.035 0.083 1 98.81 108 VAL A C 1
ATOM 853 O O . VAL A 1 108 ? -4.609 -4.664 -0.928 1 98.81 108 VAL A O 1
ATOM 856 N N . GLN A 1 109 ? -4.398 -5.992 0.821 1 98.62 109 GLN A N 1
ATOM 857 C CA . GLN A 1 109 ? -5.688 -6.648 0.62 1 98.62 109 GLN A CA 1
ATOM 858 C C . GLN A 1 109 ? -6.793 -5.93 1.385 1 98.62 109 GLN A C 1
ATOM 860 O O . GLN A 1 109 ? -6.605 -5.543 2.539 1 98.62 109 GLN A O 1
ATOM 865 N N . ASN A 1 110 ? -7.879 -5.715 0.725 1 98.19 110 ASN A N 1
ATOM 866 C CA . ASN A 1 110 ? -9.016 -5.02 1.327 1 98.19 110 ASN A CA 1
ATOM 867 C C . ASN A 1 110 ? -10.328 -5.738 1.042 1 98.19 110 ASN A C 1
ATOM 869 O O . ASN A 1 110 ? -10.703 -5.918 -0.118 1 98.19 110 ASN A O 1
ATOM 873 N N . GLY A 1 111 ? -11.031 -6.105 2.131 1 97.19 111 GLY A N 1
ATOM 874 C CA . GLY A 1 111 ? -12.297 -6.781 1.919 1 97.19 111 GLY A CA 1
ATOM 875 C C . GLY A 1 111 ? -12.953 -7.238 3.209 1 97.19 111 GLY A C 1
ATOM 876 O O . GLY A 1 111 ? -12.344 -7.176 4.277 1 97.19 111 GLY A O 1
ATOM 877 N N . GLU A 1 112 ? -14.172 -7.695 3.107 1 95.88 112 GLU A N 1
ATOM 878 C CA . GLU A 1 112 ? -14.953 -8.156 4.254 1 95.88 112 GLU A CA 1
ATOM 879 C C . GLU A 1 112 ? -14.445 -9.5 4.762 1 95.88 112 GLU A C 1
ATOM 881 O O . GLU A 1 112 ? -14.633 -9.844 5.93 1 95.88 112 GLU A O 1
ATOM 886 N N . TYR A 1 113 ? -13.852 -10.227 3.936 1 96.25 113 TYR A N 1
ATOM 887 C CA . TYR A 1 113 ? -13.312 -11.547 4.254 1 96.25 113 TYR A CA 1
ATOM 888 C C . TYR A 1 113 ? -11.961 -11.758 3.588 1 96.25 113 TYR A C 1
ATOM 890 O O . TYR A 1 113 ? -11.82 -11.555 2.381 1 96.25 113 TYR A O 1
ATOM 898 N N . LEU A 1 114 ? -10.883 -12.195 4.379 1 95.38 114 LEU A N 1
ATOM 899 C CA . LEU A 1 114 ? -9.516 -12.266 3.877 1 95.38 114 LEU A CA 1
ATOM 900 C C . LEU A 1 114 ? -8.945 -13.664 4.051 1 95.38 114 LEU A C 1
ATOM 902 O O . LEU A 1 114 ? -7.738 -13.875 3.902 1 95.38 114 LEU A O 1
ATOM 906 N N . GLY A 1 115 ? -9.82 -14.633 4.359 1 95 115 GLY A N 1
ATOM 907 C CA . GLY A 1 115 ? -9.352 -15.992 4.594 1 95 115 GLY A CA 1
ATOM 908 C C . GLY A 1 115 ? -8.805 -16.656 3.346 1 95 115 GLY A C 1
ATOM 909 O O . GLY A 1 115 ? -9.266 -16.391 2.236 1 95 115 GLY A O 1
ATOM 910 N N . ASP A 1 116 ? -7.93 -17.609 3.531 1 92.88 116 ASP A N 1
ATOM 911 C CA . ASP A 1 116 ? -7.277 -18.297 2.422 1 92.88 116 ASP A CA 1
ATOM 912 C C . ASP A 1 116 ? -8.258 -19.203 1.683 1 92.88 116 ASP A C 1
ATOM 914 O O . ASP A 1 116 ? -8 -19.609 0.551 1 92.88 116 ASP A O 1
ATOM 918 N N . ASP A 1 117 ? -9.297 -19.578 2.35 1 96.56 117 ASP A N 1
ATOM 919 C CA . ASP A 1 117 ? -10.289 -20.438 1.708 1 96.56 117 ASP A CA 1
ATOM 920 C C . ASP A 1 117 ? -11.062 -19.656 0.64 1 96.56 117 ASP A C 1
ATOM 922 O O . ASP A 1 117 ? -11.867 -20.234 -0.095 1 96.56 117 ASP A O 1
ATOM 926 N N . ASP A 1 118 ? -10.875 -18.422 0.512 1 97.5 118 ASP A N 1
ATOM 927 C CA . ASP A 1 118 ? -11.477 -17.594 -0.529 1 97.5 118 ASP A CA 1
ATOM 928 C C . ASP A 1 118 ? -10.57 -17.516 -1.758 1 97.5 118 ASP A C 1
ATOM 930 O O . ASP A 1 118 ? -10.812 -16.703 -2.66 1 97.5 118 ASP A O 1
ATOM 934 N N . ILE A 1 119 ? -9.5 -18.25 -1.836 1 96.94 119 ILE A N 1
ATOM 935 C CA . ILE A 1 119 ? -8.586 -18.25 -2.977 1 96.94 119 ILE A CA 1
ATOM 936 C C . ILE A 1 119 ? -9.016 -19.312 -3.977 1 96.94 119 ILE A C 1
ATOM 938 O O . ILE A 1 119 ? -9.133 -20.5 -3.625 1 96.94 119 ILE A O 1
ATOM 942 N N . VAL A 1 120 ? -9.312 -18.906 -5.168 1 97.56 120 VAL A N 1
ATOM 943 C CA . VAL A 1 120 ? -9.516 -19.797 -6.301 1 97.56 120 VAL A CA 1
ATOM 944 C C . VAL A 1 120 ? -8.266 -19.828 -7.176 1 97.56 120 VAL A C 1
ATOM 946 O O . VAL A 1 120 ? -7.809 -18.781 -7.645 1 97.56 120 VAL A O 1
ATOM 949 N N . ARG A 1 121 ? -7.75 -20.984 -7.43 1 95.75 121 ARG A N 1
ATOM 950 C CA . ARG A 1 121 ? -6.543 -21.109 -8.242 1 95.75 121 ARG A CA 1
ATOM 951 C C . ARG A 1 121 ? -6.859 -21.734 -9.602 1 95.75 121 ARG A C 1
ATOM 953 O O . ARG A 1 121 ? -7.742 -22.578 -9.703 1 95.75 121 ARG A O 1
ATOM 960 N N . PHE A 1 122 ? -6.137 -21.297 -10.594 1 94.19 122 PHE A N 1
ATOM 961 C CA . PHE A 1 122 ? -6.332 -21.781 -11.953 1 94.19 122 PHE A CA 1
ATOM 962 C C . PHE A 1 122 ? -5.102 -22.531 -12.445 1 94.19 122 PHE A C 1
ATOM 964 O O . PHE A 1 122 ? -3.971 -22.172 -12.094 1 94.19 122 PHE A O 1
ATOM 971 N N . PRO A 1 123 ? -5.363 -23.547 -13.227 1 85.56 123 PRO A N 1
ATOM 972 C CA . PRO A 1 123 ? -4.227 -24.312 -13.742 1 85.56 123 PRO A CA 1
ATOM 973 C C . PRO A 1 123 ? -3.346 -23.5 -14.688 1 85.56 123 PRO A C 1
ATOM 975 O O . PRO A 1 123 ? -3.828 -22.578 -15.344 1 85.56 123 PRO A O 1
ATOM 978 N N . GLU A 1 124 ? -2.053 -23.688 -14.602 1 76.25 124 GLU A N 1
ATOM 979 C CA . GLU A 1 124 ? -1.116 -23.047 -15.516 1 76.25 124 GLU A CA 1
ATOM 980 C C . GLU A 1 124 ? -1.392 -23.453 -16.969 1 76.25 124 GLU A C 1
ATOM 982 O O . GLU A 1 124 ? -1.656 -24.625 -17.234 1 76.25 124 GLU A O 1
ATOM 987 N N . GLU A 1 125 ? -1.941 -22.5 -17.719 1 60.12 125 GLU A N 1
ATOM 988 C CA . GLU A 1 125 ? -2.129 -22.922 -19.094 1 60.12 125 GLU A CA 1
ATOM 989 C C . GLU A 1 125 ? -0.825 -23.438 -19.703 1 60.12 125 GLU A C 1
ATOM 991 O O . GLU A 1 125 ? 0.227 -22.812 -19.547 1 60.12 125 GLU A O 1
ATOM 996 N N . LEU A 1 126 ? -0.697 -24.656 -19.812 1 52.28 126 LEU A N 1
ATOM 997 C CA . LEU A 1 126 ? 0.419 -25.281 -20.516 1 52.28 126 LEU A CA 1
ATOM 998 C C . LEU A 1 126 ? 0.706 -24.562 -21.828 1 52.28 126 LEU A C 1
ATOM 1000 O O . LEU A 1 126 ? -0.221 -24.141 -22.531 1 52.28 126 LEU A O 1
ATOM 1004 N N . PRO A 1 127 ? 1.965 -24 -21.891 1 49.84 127 PRO A N 1
ATOM 1005 C CA . PRO A 1 127 ? 2.266 -23.484 -23.234 1 49.84 127 PRO A CA 1
ATOM 1006 C C . PRO A 1 127 ? 1.676 -24.344 -24.344 1 49.84 127 PRO A C 1
ATOM 1008 O O . PRO A 1 127 ? 1.575 -25.578 -24.188 1 49.84 127 PRO A O 1
ATOM 1011 N N . LYS A 1 128 ? 0.654 -23.797 -25 1 44.56 128 LYS A N 1
ATOM 1012 C CA . LYS A 1 128 ? 0.3 -24.578 -26.188 1 44.56 128 LYS A CA 1
ATOM 1013 C C . LYS A 1 128 ? 1.546 -25.094 -26.891 1 44.56 128 LYS A C 1
ATOM 1015 O O . LYS A 1 128 ? 2.439 -24.328 -27.234 1 44.56 128 LYS A O 1
ATOM 1020 N N . SER A 1 129 ? 1.922 -26.25 -26.547 1 42.28 129 SER A N 1
ATOM 1021 C CA . SER A 1 129 ? 2.902 -26.891 -27.422 1 42.28 129 SER A CA 1
ATOM 1022 C C . SER A 1 129 ? 2.516 -26.734 -28.891 1 42.28 129 SER A C 1
ATOM 1024 O O . SER A 1 129 ? 1.331 -26.719 -29.219 1 42.28 129 SER A O 1
ATOM 1026 N N . MET B 1 1 ? 32.969 -18.812 -16.297 1 31.17 1 MET B N 1
ATOM 1027 C CA . MET B 1 1 ? 31.562 -18.781 -15.969 1 31.17 1 MET B CA 1
ATOM 1028 C C . MET B 1 1 ? 31.328 -18.188 -14.578 1 31.17 1 MET B C 1
ATOM 1030 O O . MET B 1 1 ? 31.531 -18.875 -13.57 1 31.17 1 MET B O 1
ATOM 1034 N N . HIS B 1 2 ? 31.594 -16.844 -14.398 1 35.62 2 HIS B N 1
ATOM 1035 C CA . HIS B 1 2 ? 31.625 -16.125 -13.133 1 35.62 2 HIS B CA 1
ATOM 1036 C C . HIS B 1 2 ? 30.234 -16.078 -12.492 1 35.62 2 HIS B C 1
ATOM 1038 O O . HIS B 1 2 ? 29.266 -15.641 -13.117 1 35.62 2 HIS B O 1
ATOM 1044 N N . ASP B 1 3 ? 29.859 -17.031 -11.703 1 35.34 3 ASP B N 1
ATOM 1045 C CA . ASP B 1 3 ? 28.656 -17.094 -10.875 1 35.34 3 ASP B CA 1
ATOM 1046 C C . ASP B 1 3 ? 28.484 -15.828 -10.047 1 35.34 3 ASP B C 1
ATOM 1048 O O . ASP B 1 3 ? 29.203 -15.633 -9.062 1 35.34 3 ASP B O 1
ATOM 1052 N N . SER B 1 4 ? 28.375 -14.68 -10.719 1 39.16 4 SER B N 1
ATOM 1053 C CA . SER B 1 4 ? 28.156 -13.555 -9.82 1 39.16 4 SER B CA 1
ATOM 1054 C C . SER B 1 4 ? 27 -13.836 -8.852 1 39.16 4 SER B C 1
ATOM 1056 O O . SER B 1 4 ? 25.922 -14.242 -9.266 1 39.16 4 SER B O 1
ATOM 1058 N N . PRO B 1 5 ? 27.25 -13.984 -7.645 1 38.22 5 PRO B N 1
ATOM 1059 C CA . PRO B 1 5 ? 26.188 -14.234 -6.664 1 38.22 5 PRO B CA 1
ATOM 1060 C C . PRO B 1 5 ? 25.031 -13.258 -6.801 1 38.22 5 PRO B C 1
ATOM 1062 O O . PRO B 1 5 ? 25.234 -12.07 -7.055 1 38.22 5 PRO B O 1
ATOM 1065 N N . GLU B 1 6 ? 23.891 -13.633 -7.414 1 41.22 6 GLU B N 1
ATOM 1066 C CA . GLU B 1 6 ? 22.641 -12.875 -7.523 1 41.22 6 GLU B CA 1
ATOM 1067 C C . GLU B 1 6 ? 22.312 -12.156 -6.215 1 41.22 6 GLU B C 1
ATOM 1069 O O . GLU B 1 6 ? 22.234 -12.797 -5.16 1 41.22 6 GLU B O 1
ATOM 1074 N N . ALA B 1 7 ? 22.781 -10.953 -6.078 1 43.69 7 ALA B N 1
ATOM 1075 C CA . ALA B 1 7 ? 22.594 -10.125 -4.887 1 43.69 7 ALA B CA 1
ATOM 1076 C C . ALA B 1 7 ? 21.156 -10.195 -4.391 1 43.69 7 ALA B C 1
ATOM 1078 O O . ALA B 1 7 ? 20.219 -9.859 -5.125 1 43.69 7 ALA B O 1
ATOM 1079 N N . SER B 1 8 ? 20.812 -11.125 -3.494 1 46.09 8 SER B N 1
ATOM 1080 C CA . SER B 1 8 ? 19.531 -11.133 -2.799 1 46.09 8 SER B CA 1
ATOM 1081 C C . SER B 1 8 ? 19.219 -9.758 -2.205 1 46.09 8 SER B C 1
ATOM 1083 O O . SER B 1 8 ? 20.094 -9.117 -1.62 1 46.09 8 SER B O 1
ATOM 1085 N N . SER B 1 9 ? 18.312 -9.102 -2.775 1 51.97 9 SER B N 1
ATOM 1086 C CA . SER B 1 9 ? 17.984 -7.836 -2.131 1 51.97 9 SER B CA 1
ATOM 1087 C C . SER B 1 9 ? 17.828 -8.008 -0.624 1 51.97 9 SER B C 1
ATOM 1089 O O . SER B 1 9 ? 17.266 -9 -0.159 1 51.97 9 SER B O 1
ATOM 1091 N N . PRO B 1 10 ? 18.703 -7.293 0.018 1 48.06 10 PRO B N 1
ATOM 1092 C CA . PRO B 1 10 ? 18.641 -7.473 1.471 1 48.06 10 PRO B CA 1
ATOM 1093 C C . PRO B 1 10 ? 17.219 -7.426 2.016 1 48.06 10 PRO B C 1
ATOM 1095 O O . PRO B 1 10 ? 16.438 -6.566 1.615 1 48.06 10 PRO B O 1
ATOM 1098 N N . ALA B 1 11 ? 16.781 -8.523 2.488 1 56.53 11 ALA B N 1
ATOM 1099 C CA . ALA B 1 11 ? 15.531 -8.578 3.246 1 56.53 11 ALA B CA 1
ATOM 1100 C C . ALA B 1 11 ? 15.414 -7.402 4.207 1 56.53 11 ALA B C 1
ATOM 1102 O O . ALA B 1 11 ? 16.422 -6.875 4.68 1 56.53 11 ALA B O 1
ATOM 1103 N N . PRO B 1 12 ? 14.203 -6.789 4.262 1 62.38 12 PRO B N 1
ATOM 1104 C CA . PRO B 1 12 ? 14.062 -5.727 5.258 1 62.38 12 PRO B CA 1
ATOM 1105 C C . PRO B 1 12 ? 14.594 -6.133 6.633 1 62.38 12 PRO B C 1
ATOM 1107 O O . PRO B 1 12 ? 14.516 -7.305 7.004 1 62.38 12 PRO B O 1
ATOM 1110 N N . THR B 1 13 ? 15.469 -5.371 7.164 1 55.28 13 THR B N 1
ATOM 1111 C CA . THR B 1 13 ? 15.906 -5.578 8.539 1 55.28 13 THR B CA 1
ATOM 1112 C C . THR B 1 13 ? 14.727 -5.492 9.5 1 55.28 13 THR B C 1
ATOM 1114 O O . THR B 1 13 ? 13.867 -4.617 9.367 1 55.28 13 THR B O 1
ATOM 1117 N N . PRO B 1 14 ? 14.539 -6.535 10.195 1 59 14 PRO B N 1
ATOM 1118 C CA . PRO B 1 14 ? 13.492 -6.426 11.219 1 59 14 PRO B CA 1
ATOM 1119 C C . PRO B 1 14 ? 13.562 -5.113 11.992 1 59 14 PRO B C 1
ATOM 1121 O O . PRO B 1 14 ? 14.641 -4.707 12.43 1 59 14 PRO B O 1
ATOM 1124 N N . HIS B 1 15 ? 12.828 -4.176 11.742 1 66.5 15 HIS B N 1
ATOM 1125 C CA . HIS B 1 15 ? 12.75 -2.973 12.57 1 66.5 15 HIS B CA 1
ATOM 1126 C C . HIS B 1 15 ? 11.547 -3.023 13.508 1 66.5 15 HIS B C 1
ATOM 1128 O O . HIS B 1 15 ? 10.516 -3.615 13.172 1 66.5 15 HIS B O 1
ATOM 1134 N N . PRO B 1 16 ? 11.891 -2.723 14.617 1 71.69 16 PRO B N 1
ATOM 1135 C CA . PRO B 1 16 ? 10.727 -2.674 15.508 1 71.69 16 PRO B CA 1
ATOM 1136 C C . PRO B 1 16 ? 9.672 -1.674 15.031 1 71.69 16 PRO B C 1
ATOM 1138 O O . PRO B 1 16 ? 10.016 -0.63 14.477 1 71.69 16 PRO B O 1
ATOM 1141 N N . GLU B 1 17 ? 8.516 -2.105 15.109 1 81.25 17 GLU B N 1
ATOM 1142 C CA . GLU B 1 17 ? 7.402 -1.202 14.836 1 81.25 17 GLU B CA 1
ATOM 1143 C C . GLU B 1 17 ? 7.453 0.026 15.742 1 81.25 17 GLU B C 1
ATOM 1145 O O . GLU B 1 17 ? 7.672 -0.093 16.953 1 81.25 17 GLU B O 1
ATOM 1150 N N . THR B 1 18 ? 7.473 1.26 15.172 1 90.06 18 THR B N 1
ATOM 1151 C CA . THR B 1 18 ? 7.426 2.512 15.922 1 90.06 18 THR B CA 1
ATOM 1152 C C . THR B 1 18 ? 6.102 3.236 15.68 1 90.06 18 THR B C 1
ATOM 1154 O O . THR B 1 18 ? 5.645 3.332 14.539 1 90.06 18 THR B O 1
ATOM 1157 N N . THR B 1 19 ? 5.543 3.73 16.781 1 95.75 19 THR B N 1
ATOM 1158 C CA . THR B 1 19 ? 4.262 4.422 16.688 1 95.75 19 THR B CA 1
ATOM 1159 C C . THR B 1 19 ? 4.367 5.836 17.266 1 95.75 19 THR B C 1
ATOM 1161 O O . THR B 1 19 ? 4.934 6.035 18.328 1 95.75 19 THR B O 1
ATOM 1164 N N . ARG B 1 20 ? 3.934 6.809 16.484 1 96.12 20 ARG B N 1
ATOM 1165 C CA . ARG B 1 20 ? 3.777 8.188 16.938 1 96.12 20 ARG B CA 1
ATOM 1166 C C . ARG B 1 20 ? 2.307 8.578 17.016 1 96.12 20 ARG B C 1
ATOM 1168 O O . ARG B 1 20 ? 1.499 8.125 16.203 1 96.12 20 ARG B O 1
ATOM 1175 N N . THR B 1 21 ? 1.949 9.445 17.953 1 97.5 21 THR B N 1
ATOM 1176 C CA . THR B 1 21 ? 0.549 9.805 18.156 1 97.5 21 THR B CA 1
ATOM 1177 C C . THR B 1 21 ? 0.371 11.32 18.172 1 97.5 21 THR B C 1
ATOM 1179 O O . THR B 1 21 ? 0.065 11.914 19.203 1 97.5 21 THR B O 1
ATOM 1182 N N . PRO B 1 22 ? 0.452 11.922 17.109 1 96.94 22 PRO B N 1
ATOM 1183 C CA . PRO B 1 22 ? 0.123 13.352 17.062 1 96.94 22 PRO B CA 1
ATOM 1184 C C . PRO B 1 22 ? -1.339 13.633 17.406 1 96.94 22 PRO B C 1
ATOM 1186 O O . PRO B 1 22 ? -2.158 12.711 17.422 1 96.94 22 PRO B O 1
ATOM 1189 N N . PRO B 1 23 ? -1.667 14.875 17.609 1 97.25 23 PRO B N 1
ATOM 1190 C CA . PRO B 1 23 ? -3.033 15.211 18.016 1 97.25 23 PRO B CA 1
ATOM 1191 C C . PRO B 1 23 ? -4.078 14.773 16.984 1 97.25 23 PRO B C 1
ATOM 1193 O O . PRO B 1 23 ? -5.211 14.453 17.359 1 97.25 23 PRO B O 1
ATOM 1196 N N . TRP B 1 24 ? -3.697 14.75 15.781 1 98.12 24 TRP B N 1
ATOM 1197 C CA . TRP B 1 24 ? -4.664 14.492 14.719 1 98.12 24 TRP B CA 1
ATOM 1198 C C . TRP B 1 24 ? -4.883 12.992 14.531 1 98.12 24 TRP B C 1
ATOM 1200 O O . TRP B 1 24 ? -5.777 12.578 13.789 1 98.12 24 TRP B O 1
ATOM 1210 N N . GLY B 1 25 ? -3.961 12.141 15.133 1 98.38 25 GLY B N 1
ATOM 1211 C CA . GLY B 1 25 ? -4.145 10.719 14.891 1 98.38 25 GLY B CA 1
ATOM 1212 C C . GLY B 1 25 ? -2.949 9.883 15.312 1 98.38 25 GLY B C 1
ATOM 1213 O O . GLY B 1 25 ? -2.414 10.062 16.406 1 98.38 25 GLY B O 1
ATOM 1214 N N . MET B 1 26 ? -2.656 8.922 14.516 1 98.19 26 MET B N 1
ATOM 1215 C CA . MET B 1 26 ? -1.599 7.969 14.828 1 98.19 26 MET B CA 1
ATOM 1216 C C . MET B 1 26 ? -0.862 7.543 13.562 1 98.19 26 MET B C 1
ATOM 1218 O O . MET B 1 26 ? -1.485 7.316 12.523 1 98.19 26 MET B O 1
ATOM 1222 N N . VAL B 1 27 ? 0.459 7.406 13.68 1 97.56 27 VAL B N 1
ATOM 1223 C CA . VAL B 1 27 ? 1.284 6.875 12.602 1 97.56 27 VAL B CA 1
ATOM 1224 C C . VAL B 1 27 ? 2.127 5.711 13.109 1 97.56 27 VAL B C 1
ATOM 1226 O O . VAL B 1 27 ? 2.9 5.867 14.062 1 97.56 27 VAL B O 1
ATOM 1229 N N . THR B 1 28 ? 1.964 4.59 12.586 1 97.06 28 THR B N 1
ATOM 1230 C CA . THR B 1 28 ? 2.756 3.414 12.93 1 97.06 28 THR B CA 1
ATOM 1231 C C . THR B 1 28 ? 3.611 2.977 11.742 1 97.06 28 THR B C 1
ATOM 1233 O O . THR B 1 28 ? 3.088 2.707 10.656 1 97.06 28 THR B O 1
ATOM 1236 N N . MET B 1 29 ? 4.879 2.916 11.906 1 96.75 29 MET B N 1
ATOM 1237 C CA . MET B 1 29 ? 5.766 2.35 10.891 1 96.75 29 MET B CA 1
ATOM 1238 C C . MET B 1 29 ? 5.742 0.825 10.938 1 96.75 29 MET B C 1
ATOM 1240 O O . MET B 1 29 ? 6.16 0.224 11.93 1 96.75 29 MET B O 1
ATOM 1244 N N . LEU B 1 30 ? 5.297 0.263 9.906 1 96 30 LEU B N 1
ATOM 1245 C CA . LEU B 1 30 ? 5.137 -1.187 9.859 1 96 30 LEU B CA 1
ATOM 1246 C C . LEU B 1 30 ? 6.422 -1.856 9.391 1 96 30 LEU B C 1
ATOM 1248 O O . LEU B 1 30 ? 6.785 -2.93 9.875 1 96 30 LEU B O 1
ATOM 1252 N N . GLU B 1 31 ? 7.09 -1.191 8.422 1 95.25 31 GLU B N 1
ATOM 1253 C CA . GLU B 1 31 ? 8.32 -1.729 7.859 1 95.25 31 GLU B CA 1
ATOM 1254 C C . GLU B 1 31 ? 9.117 -0.642 7.141 1 95.25 31 GLU B C 1
ATOM 1256 O O . GLU B 1 31 ? 8.539 0.262 6.535 1 95.25 31 GLU B O 1
ATOM 1261 N N . GLU B 1 32 ? 10.406 -0.8 7.246 1 94.75 32 GLU B N 1
ATOM 1262 C CA . GLU B 1 32 ? 11.32 0.047 6.488 1 94.75 32 GLU B CA 1
ATOM 1263 C C . GLU B 1 32 ? 12.344 -0.79 5.727 1 94.75 32 GLU B C 1
ATOM 1265 O O . GLU B 1 32 ? 13.055 -1.6 6.324 1 94.75 32 GLU B O 1
ATOM 1270 N N . GLY B 1 33 ? 12.305 -0.644 4.453 1 93.81 33 GLY B N 1
ATOM 1271 C CA . GLY B 1 33 ? 13.305 -1.274 3.613 1 93.81 33 GLY B CA 1
ATOM 1272 C C . GLY B 1 33 ? 14.32 -0.292 3.051 1 93.81 33 GLY B C 1
ATOM 1273 O O . GLY B 1 33 ? 14.375 0.862 3.48 1 93.81 33 GLY B O 1
ATOM 1274 N N . PRO B 1 34 ? 15.156 -0.748 2.154 1 91.88 34 PRO B N 1
ATOM 1275 C CA . PRO B 1 34 ? 16.203 0.115 1.622 1 91.88 34 PRO B CA 1
ATOM 1276 C C . PRO B 1 34 ? 15.664 1.356 0.921 1 91.88 34 PRO B C 1
ATOM 1278 O O . PRO B 1 34 ? 16.25 2.436 1.019 1 91.88 34 PRO B O 1
ATOM 1281 N N . ARG B 1 35 ? 14.586 1.297 0.267 1 95.12 35 ARG B N 1
ATOM 1282 C CA . ARG B 1 35 ? 14.109 2.422 -0.529 1 95.12 35 ARG B CA 1
ATOM 1283 C C . ARG B 1 35 ? 12.609 2.629 -0.342 1 95.12 35 ARG B C 1
ATOM 1285 O O . ARG B 1 35 ? 11.961 3.273 -1.166 1 95.12 35 ARG B O 1
ATOM 1292 N N . TYR B 1 36 ? 12.141 2.027 0.698 1 97.81 36 TYR B N 1
ATOM 1293 C CA . TYR B 1 36 ? 10.703 2.18 0.903 1 97.81 36 TYR B CA 1
ATOM 1294 C C . TYR B 1 36 ? 10.352 2.098 2.385 1 97.81 36 TYR B C 1
ATOM 1296 O O . TYR B 1 36 ? 11.141 1.597 3.189 1 97.81 36 TYR B O 1
ATOM 1304 N N . ARG B 1 37 ? 9.297 2.637 2.746 1 97.5 37 ARG B N 1
ATOM 1305 C CA . ARG B 1 37 ? 8.734 2.604 4.094 1 97.5 37 ARG B CA 1
ATOM 1306 C C . ARG B 1 37 ? 7.223 2.428 4.051 1 97.5 37 ARG B C 1
ATOM 1308 O O . ARG B 1 37 ? 6.547 3.025 3.211 1 97.5 37 ARG B O 1
ATOM 1315 N N . ILE B 1 38 ? 6.695 1.576 4.965 1 98.19 38 ILE B N 1
ATOM 1316 C CA . ILE B 1 38 ? 5.258 1.328 5.043 1 98.19 38 ILE B CA 1
ATOM 1317 C C . ILE B 1 38 ? 4.719 1.839 6.379 1 98.19 38 ILE B C 1
ATOM 1319 O O . ILE B 1 38 ? 5.195 1.439 7.441 1 98.19 38 ILE B O 1
ATOM 1323 N N . ASN B 1 39 ? 3.744 2.705 6.305 1 97.81 39 ASN B N 1
ATOM 1324 C CA . ASN B 1 39 ? 3.1 3.229 7.508 1 97.81 39 ASN B CA 1
ATOM 1325 C C . ASN B 1 39 ? 1.6 2.947 7.504 1 97.81 39 ASN B C 1
ATOM 1327 O O . ASN B 1 39 ? 0.954 3.008 6.457 1 97.81 39 ASN B O 1
ATOM 1331 N N . ARG B 1 40 ? 1.087 2.648 8.625 1 98.25 40 ARG B N 1
ATOM 1332 C CA . ARG B 1 40 ? -0.346 2.809 8.852 1 98.25 40 ARG B CA 1
ATOM 1333 C C . ARG B 1 40 ? -0.656 4.172 9.461 1 98.25 40 ARG B C 1
ATOM 1335 O O . ARG B 1 40 ? -0.078 4.543 10.484 1 98.25 40 ARG B O 1
ATOM 1342 N N . ILE B 1 41 ? -1.496 4.902 8.852 1 98.38 41 ILE B N 1
ATOM 1343 C CA . ILE B 1 41 ? -1.88 6.23 9.32 1 98.38 41 ILE B CA 1
ATOM 1344 C C . ILE B 1 41 ? -3.354 6.23 9.719 1 98.38 41 ILE B C 1
ATOM 1346 O O . ILE B 1 41 ? -4.215 5.797 8.945 1 98.38 41 ILE B O 1
ATOM 1350 N N . VAL B 1 42 ? -3.623 6.664 10.898 1 98.69 42 VAL B N 1
ATOM 1351 C CA . VAL B 1 42 ? -4.988 6.863 11.375 1 98.69 42 VAL B CA 1
ATOM 1352 C C . VAL B 1 42 ? -5.25 8.352 11.594 1 98.69 42 VAL B C 1
ATOM 1354 O O . VAL B 1 42 ? -4.52 9.016 12.336 1 98.69 42 VAL B O 1
ATOM 1357 N N . VAL B 1 43 ? -6.219 8.875 10.93 1 98.81 43 VAL B N 1
ATOM 1358 C CA . VAL B 1 43 ? -6.629 10.266 11.125 1 98.81 43 VAL B CA 1
ATOM 1359 C C . VAL B 1 43 ? -7.988 10.305 11.82 1 98.81 43 VAL B C 1
ATOM 1361 O O . VAL B 1 43 ? -8.969 9.758 11.312 1 98.81 43 VAL B O 1
ATOM 1364 N N . LYS B 1 44 ? -8.078 10.984 12.93 1 98.69 44 LYS B N 1
ATOM 1365 C CA . LYS B 1 44 ? -9.305 11.062 13.711 1 98.69 44 LYS B CA 1
ATOM 1366 C C . LYS B 1 44 ? -10.367 11.883 12.977 1 98.69 44 LYS B C 1
ATOM 1368 O O . LYS B 1 44 ? -10.039 12.695 12.109 1 98.69 44 LYS B O 1
ATOM 1373 N N . PRO B 1 45 ? -11.602 11.656 13.352 1 98.75 45 PRO B N 1
ATOM 1374 C CA . PRO B 1 45 ? -12.695 12.406 12.727 1 98.75 45 PRO B CA 1
ATOM 1375 C C . PRO B 1 45 ? -12.477 13.914 12.766 1 98.75 45 PRO B C 1
ATOM 1377 O O . PRO B 1 45 ? -12.156 14.469 13.82 1 98.75 45 PRO B O 1
ATOM 1380 N N . GLY B 1 46 ? -12.57 14.539 11.641 1 98.38 46 GLY B N 1
ATOM 1381 C CA . GLY B 1 46 ? -12.484 15.984 11.539 1 98.38 46 GLY B CA 1
ATOM 1382 C C . GLY B 1 46 ? -11.062 16.5 11.57 1 98.38 46 GLY B C 1
ATOM 1383 O O . GLY B 1 46 ? -10.836 17.719 11.523 1 98.38 46 GLY B O 1
ATOM 1384 N N . GLN B 1 47 ? -10.109 15.672 11.641 1 98.44 47 GLN B N 1
ATOM 1385 C CA . GLN B 1 47 ? -8.719 16.094 11.789 1 98.44 47 GLN B CA 1
ATOM 1386 C C . GLN B 1 47 ? -7.969 15.969 10.469 1 98.44 47 GLN B C 1
ATOM 1388 O O . GLN B 1 47 ? -8.516 15.469 9.484 1 98.44 47 GLN B O 1
ATOM 1393 N N . HIS B 1 48 ? -6.754 16.516 10.398 1 97.5 48 HIS B N 1
ATOM 1394 C CA . HIS B 1 48 ? -5.945 16.469 9.18 1 97.5 48 HIS B CA 1
ATOM 1395 C C . HIS B 1 48 ? -4.457 16.562 9.508 1 97.5 48 HIS B C 1
ATOM 1397 O O . HIS B 1 48 ? -4.078 17.094 10.555 1 97.5 48 HIS B O 1
ATOM 1403 N N . MET B 1 49 ? -3.686 16.062 8.539 1 95.81 49 MET B N 1
ATOM 1404 C CA . MET B 1 49 ? -2.238 16.266 8.578 1 95.81 49 MET B CA 1
ATOM 1405 C C . MET B 1 49 ? -1.859 17.641 8.031 1 95.81 49 MET B C 1
ATOM 1407 O O . MET B 1 49 ? -2.637 18.25 7.309 1 95.81 49 MET B O 1
ATOM 1411 N N . SER B 1 50 ? -0.677 18.062 8.406 1 95.38 50 SER B N 1
ATOM 1412 C CA . SER B 1 50 ? -0.169 19.297 7.809 1 95.38 50 SER B CA 1
ATOM 1413 C C . SER B 1 50 ? 0.175 19.109 6.336 1 95.38 50 SER B C 1
ATOM 1415 O O . SER B 1 50 ? 0.541 18 5.922 1 95.38 50 SER B O 1
ATOM 1417 N N . THR B 1 51 ? 0.003 20.188 5.574 1 97.5 51 THR B N 1
ATOM 1418 C CA . THR B 1 51 ? 0.45 20.141 4.184 1 97.5 51 THR B CA 1
ATOM 1419 C C . THR B 1 51 ? 1.967 19.984 4.109 1 97.5 51 THR B C 1
ATOM 1421 O O . THR B 1 51 ? 2.705 20.734 4.758 1 97.5 51 THR B O 1
ATOM 1424 N N . GLN B 1 52 ? 2.395 19.031 3.35 1 97.75 52 GLN B N 1
ATOM 1425 C CA . GLN B 1 52 ? 3.83 18.766 3.287 1 97.75 52 GLN B CA 1
ATOM 1426 C C . GLN B 1 52 ? 4.246 18.328 1.89 1 97.75 52 GLN B C 1
ATOM 1428 O O . GLN B 1 52 ? 3.398 18.047 1.043 1 97.75 52 GLN B O 1
ATOM 1433 N N . MET B 1 53 ? 5.543 18.328 1.576 1 98.19 53 MET B N 1
ATOM 1434 C CA . MET B 1 53 ? 6.145 17.906 0.312 1 98.19 53 MET B CA 1
ATOM 1435 C C . MET B 1 53 ? 7.477 17.203 0.55 1 98.19 53 MET B C 1
ATOM 1437 O O . MET B 1 53 ? 8.156 17.469 1.538 1 98.19 53 MET B O 1
ATOM 1441 N N . HIS B 1 54 ? 7.789 16.266 -0.287 1 98.38 54 HIS B N 1
ATOM 1442 C CA . HIS B 1 54 ? 9.07 15.578 -0.236 1 98.38 54 HIS B CA 1
ATOM 1443 C C . HIS B 1 54 ? 9.812 15.695 -1.562 1 98.38 54 HIS B C 1
ATOM 1445 O O . HIS B 1 54 ? 9.203 15.602 -2.631 1 98.38 54 HIS B O 1
ATOM 1451 N N . TYR B 1 55 ? 11.133 15.781 -1.514 1 98.38 55 TYR B N 1
ATOM 1452 C CA . TYR B 1 55 ? 11.922 15.875 -2.738 1 98.38 55 TYR B CA 1
ATOM 1453 C C . TYR B 1 55 ? 12.328 14.492 -3.232 1 98.38 55 TYR B C 1
ATOM 1455 O O . TYR B 1 55 ? 12.508 14.281 -4.434 1 98.38 55 TYR B O 1
ATOM 1463 N N . HIS B 1 56 ? 12.445 13.469 -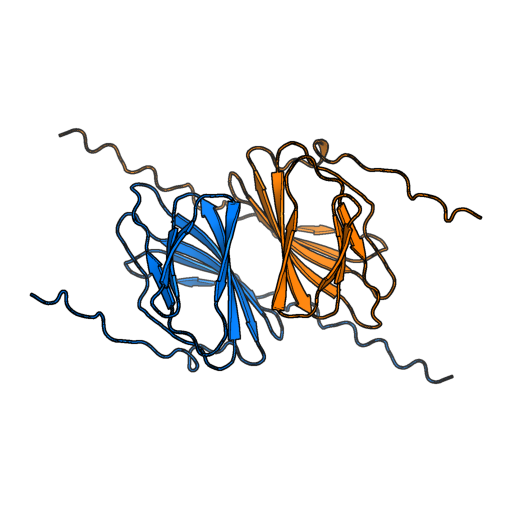2.406 1 98 56 HIS B N 1
ATOM 1464 C CA . HIS B 1 56 ? 13.188 12.273 -2.799 1 98 56 HIS B CA 1
ATOM 1465 C C . HIS B 1 56 ? 12.328 11.023 -2.668 1 98 56 HIS B C 1
ATOM 1467 O O . HIS B 1 56 ? 12.82 9.898 -2.816 1 98 56 HIS B O 1
ATOM 1473 N N . ARG B 1 57 ? 11.055 11.258 -2.273 1 98.19 57 ARG B N 1
ATOM 1474 C CA . ARG B 1 57 ? 10.172 10.094 -2.199 1 98.19 57 ARG B CA 1
ATOM 1475 C C . ARG B 1 57 ? 8.781 10.43 -2.74 1 98.19 57 ARG B C 1
ATOM 1477 O O . ARG B 1 57 ? 8.336 11.57 -2.658 1 98.19 57 ARG B O 1
ATOM 1484 N N . SER B 1 58 ? 8.172 9.461 -3.396 1 98.44 58 SER B N 1
ATOM 1485 C CA . SER B 1 58 ? 6.75 9.445 -3.719 1 98.44 58 SER B CA 1
ATOM 1486 C C . SER B 1 58 ? 5.965 8.594 -2.73 1 98.44 58 SER B C 1
ATOM 1488 O O . SER B 1 58 ? 6.555 7.867 -1.925 1 98.44 58 SER B O 1
ATOM 1490 N N . GLU B 1 59 ? 4.676 8.773 -2.744 1 98.56 59 GLU B N 1
ATOM 1491 C CA . GLU B 1 59 ? 3.85 8.016 -1.81 1 98.56 59 GLU B CA 1
ATOM 1492 C C . GLU B 1 59 ? 2.633 7.418 -2.508 1 98.56 59 GLU B C 1
ATOM 1494 O O . GLU B 1 59 ? 2.057 8.039 -3.402 1 98.56 59 GLU B O 1
ATOM 1499 N N . HIS B 1 60 ? 2.326 6.227 -2.137 1 98.75 60 HIS B N 1
ATOM 1500 C CA . HIS B 1 60 ? 1.026 5.633 -2.426 1 98.75 60 HIS B CA 1
ATOM 1501 C C . HIS B 1 60 ? 0.171 5.539 -1.168 1 98.75 60 HIS B C 1
ATOM 1503 O O . HIS B 1 60 ? 0.651 5.105 -0.117 1 98.75 60 HIS B O 1
ATOM 1509 N N . TRP B 1 61 ? -1.071 5.953 -1.262 1 98.81 61 TRP B N 1
ATOM 1510 C CA . TRP B 1 61 ? -2.016 5.875 -0.152 1 98.81 61 TRP B CA 1
ATOM 1511 C C . TRP B 1 61 ? -3.193 4.973 -0.501 1 98.81 61 TRP B C 1
ATOM 1513 O O . TRP B 1 61 ? -3.834 5.148 -1.54 1 98.81 61 TRP B O 1
ATOM 1523 N N . VAL B 1 62 ? -3.439 4.035 0.319 1 98.81 62 VAL B N 1
ATOM 1524 C CA . VAL B 1 62 ? -4.602 3.168 0.163 1 98.81 62 VAL B CA 1
ATOM 1525 C C . VAL B 1 62 ? -5.531 3.328 1.364 1 98.81 62 VAL B C 1
ATOM 1527 O O . VAL B 1 62 ? -5.117 3.123 2.508 1 98.81 62 VAL B O 1
ATOM 1530 N N . VAL B 1 63 ? -6.801 3.646 1.048 1 98.81 63 VAL B N 1
ATOM 1531 C CA . VAL B 1 63 ? -7.766 3.768 2.137 1 98.81 63 VAL B CA 1
ATOM 1532 C C . VAL B 1 63 ? -8.305 2.389 2.506 1 98.81 63 VAL B C 1
ATOM 1534 O O . VAL B 1 63 ? -8.867 1.688 1.657 1 98.81 63 VAL B O 1
ATOM 1537 N N . VAL B 1 64 ? -8.188 2.053 3.795 1 98.5 64 VAL B N 1
ATOM 1538 C CA . VAL B 1 64 ? -8.664 0.726 4.18 1 98.5 64 VAL B CA 1
ATOM 1539 C C . VAL B 1 64 ? -9.867 0.855 5.105 1 98.5 64 VAL B C 1
ATOM 1541 O O . VAL B 1 64 ? -10.594 -0.117 5.332 1 98.5 64 VAL B O 1
ATOM 1544 N N . SER B 1 65 ? -10.07 2.008 5.676 1 98.19 65 SER B N 1
ATOM 1545 C CA . SER B 1 65 ? -11.266 2.318 6.457 1 98.19 65 SER B CA 1
ATOM 1546 C C . SER B 1 65 ? -11.555 3.816 6.453 1 98.19 65 SER B C 1
ATOM 1548 O O . SER B 1 65 ? -10.633 4.633 6.535 1 98.19 65 SER B O 1
ATOM 1550 N N . GLY B 1 66 ? -12.781 4.148 6.359 1 98.06 66 GLY B N 1
ATOM 1551 C CA . GLY B 1 66 ? -13.172 5.547 6.391 1 98.06 66 GLY B CA 1
ATOM 1552 C C . GLY B 1 66 ? -13.055 6.23 5.039 1 98.06 66 GLY B C 1
ATOM 1553 O O . GLY B 1 66 ? -13.148 5.574 3.998 1 98.06 66 GLY B O 1
ATOM 1554 N N . THR B 1 67 ? -13.055 7.555 5.102 1 98.69 67 THR B N 1
ATOM 1555 C CA . THR B 1 67 ? -12.992 8.398 3.91 1 98.69 67 THR B CA 1
ATOM 1556 C C . THR B 1 67 ? -11.852 9.398 4.02 1 98.69 67 THR B C 1
ATOM 1558 O O . THR B 1 67 ? -11.641 10 5.078 1 98.69 67 THR B O 1
ATOM 1561 N N . ALA B 1 68 ? -11.188 9.555 2.967 1 98.88 68 ALA B N 1
ATOM 1562 C CA . ALA B 1 68 ? -10.086 10.516 2.934 1 98.88 68 ALA B CA 1
ATOM 1563 C C . ALA B 1 68 ? -10.398 11.672 1.995 1 98.88 68 ALA B C 1
ATOM 1565 O O . ALA B 1 68 ? -10.812 11.461 0.853 1 98.88 68 ALA B O 1
ATOM 1566 N N . LYS B 1 69 ? -10.297 12.781 2.447 1 98.88 69 LYS B N 1
ATOM 1567 C CA . LYS B 1 69 ? -10.172 13.945 1.571 1 98.88 69 LYS B CA 1
ATOM 1568 C C . LYS B 1 69 ? -8.711 14.266 1.288 1 98.88 69 LYS B C 1
ATOM 1570 O O . LYS B 1 69 ? -7.965 14.656 2.193 1 98.88 69 LYS B O 1
ATOM 1575 N N . VAL B 1 70 ? -8.266 14.148 0.089 1 98.69 70 VAL B N 1
ATOM 1576 C CA . VAL B 1 70 ? -6.871 14.312 -0.301 1 98.69 70 VAL B CA 1
ATOM 1577 C C . VAL B 1 70 ? -6.699 15.594 -1.105 1 98.69 70 VAL B C 1
ATOM 1579 O O . VAL B 1 70 ? -7.48 15.875 -2.02 1 98.69 70 VAL B O 1
ATOM 1582 N N . ILE B 1 71 ? -5.797 16.344 -0.765 1 97.69 71 ILE B N 1
ATOM 1583 C CA . ILE B 1 71 ? -5.383 17.516 -1.548 1 97.69 71 ILE B CA 1
ATOM 1584 C C . ILE B 1 71 ? -3.965 17.297 -2.076 1 97.69 71 ILE B C 1
ATOM 1586 O O . ILE B 1 71 ? -3.023 17.125 -1.298 1 97.69 71 ILE B O 1
ATOM 1590 N N . CYS B 1 72 ? -3.822 17.266 -3.309 1 97.31 72 CYS B N 1
ATOM 1591 C CA . CYS B 1 72 ? -2.545 17.031 -3.973 1 97.31 72 CYS B CA 1
ATOM 1592 C C . CYS B 1 72 ? -2.34 18.016 -5.121 1 97.31 72 CYS B C 1
ATOM 1594 O O . CYS B 1 72 ? -3.09 18 -6.098 1 97.31 72 CYS B O 1
ATOM 1596 N N . ASN B 1 73 ? -1.367 18.828 -4.98 1 96.62 73 ASN B N 1
ATOM 1597 C CA . ASN B 1 73 ? -1.084 19.875 -5.953 1 96.62 73 ASN B CA 1
ATOM 1598 C C . ASN B 1 73 ? -2.309 20.75 -6.207 1 96.62 73 ASN B C 1
ATOM 1600 O O . ASN B 1 73 ? -2.66 21.016 -7.355 1 96.62 73 ASN B O 1
ATOM 1604 N N . GLY B 1 74 ? -3.02 20.969 -5.152 1 94.75 74 GLY B N 1
ATOM 1605 C CA . GLY B 1 74 ? -4.152 21.875 -5.203 1 94.75 74 GLY B CA 1
ATOM 1606 C C . GLY B 1 74 ? -5.441 21.203 -5.637 1 94.75 74 GLY B C 1
ATOM 1607 O O . GLY B 1 74 ? -6.508 21.812 -5.605 1 94.75 74 GLY B O 1
ATOM 1608 N N . GLU B 1 75 ? -5.391 20.016 -6.082 1 97.06 75 GLU B N 1
ATOM 1609 C CA . GLU B 1 75 ? -6.578 19.281 -6.484 1 97.06 75 GLU B CA 1
ATOM 1610 C C . GLU B 1 75 ? -7.129 18.453 -5.324 1 97.06 75 GLU B C 1
ATOM 1612 O O . GLU B 1 75 ? -6.383 17.734 -4.66 1 97.06 75 GLU B O 1
ATOM 1617 N N . GLU B 1 76 ? -8.422 18.594 -5.145 1 97.88 76 GLU B N 1
ATOM 1618 C CA . GLU B 1 76 ? -9.086 17.875 -4.051 1 97.88 76 GLU B CA 1
ATOM 1619 C C . GLU B 1 76 ? -9.852 16.672 -4.562 1 97.88 76 GLU B C 1
ATOM 1621 O O . GLU B 1 76 ? -10.523 16.734 -5.598 1 97.88 76 GLU B O 1
ATOM 1626 N N . LYS B 1 77 ? -9.781 15.602 -3.836 1 98.31 77 LYS B N 1
ATOM 1627 C CA . LYS B 1 77 ? -10.539 14.398 -4.164 1 98.31 77 LYS B CA 1
ATOM 1628 C C . LYS B 1 77 ? -10.938 13.641 -2.902 1 98.31 77 LYS B C 1
ATOM 1630 O O . LYS B 1 77 ? -10.195 13.625 -1.917 1 98.31 77 LYS B O 1
ATOM 1635 N N . LEU B 1 78 ? -12.094 13.031 -3.016 1 98.75 78 LEU B N 1
ATOM 1636 C CA . LEU B 1 78 ? -12.516 12.117 -1.957 1 98.75 78 LEU B CA 1
ATOM 1637 C C . LEU B 1 78 ? -12.195 10.672 -2.328 1 98.75 78 LEU B C 1
ATOM 1639 O O . LEU B 1 78 ? -12.438 10.25 -3.463 1 98.75 78 LEU B O 1
ATOM 1643 N N . LEU B 1 79 ? -11.648 9.969 -1.388 1 98.69 79 LEU B N 1
ATOM 1644 C CA . LEU B 1 79 ? -11.383 8.547 -1.563 1 98.69 79 LEU B CA 1
ATOM 1645 C C . LEU B 1 79 ? -12.156 7.715 -0.55 1 98.69 79 LEU B C 1
ATOM 1647 O O . LEU B 1 79 ? -12.102 7.98 0.652 1 98.69 79 LEU B O 1
ATOM 1651 N N . ASN B 1 80 ? -12.812 6.801 -1.083 1 98.12 80 ASN B N 1
ATOM 1652 C CA . ASN B 1 80 ? -13.516 5.852 -0.227 1 98.12 80 ASN B CA 1
ATOM 1653 C C . ASN B 1 80 ? -12.656 4.625 0.073 1 98.12 80 ASN B C 1
ATOM 1655 O O . ASN B 1 80 ? -11.57 4.477 -0.483 1 98.12 80 ASN B O 1
ATOM 1659 N N . GLN B 1 81 ? -13.195 3.826 1.003 1 97.25 81 GLN B N 1
ATOM 1660 C CA . GLN B 1 81 ? -12.523 2.561 1.275 1 97.25 81 GLN B CA 1
ATOM 1661 C C . GLN B 1 81 ? -12.227 1.807 -0.018 1 97.25 81 GLN B C 1
ATOM 1663 O O . GLN B 1 81 ? -13.062 1.763 -0.923 1 97.25 81 GLN B O 1
ATOM 1668 N N . LYS B 1 82 ? -11.039 1.197 -0.152 1 97.5 82 LYS B N 1
ATOM 1669 C CA . LYS B 1 82 ? -10.539 0.391 -1.263 1 97.5 82 LYS B CA 1
ATOM 1670 C C . LYS B 1 82 ? -10.016 1.274 -2.393 1 97.5 82 LYS B C 1
ATOM 1672 O O . LYS B 1 82 ? -9.492 0.771 -3.389 1 97.5 82 LYS B O 1
ATOM 1677 N N . GLU B 1 83 ? -10.156 2.514 -2.223 1 98.12 83 GLU B N 1
ATOM 1678 C CA . GLU B 1 83 ? -9.586 3.412 -3.223 1 98.12 83 GLU B CA 1
ATOM 1679 C C . GLU B 1 83 ? -8.188 3.879 -2.812 1 98.12 83 GLU B C 1
ATOM 1681 O O . GLU B 1 83 ? -7.809 3.758 -1.647 1 98.12 83 GLU B O 1
ATOM 1686 N N . SER B 1 84 ? -7.434 4.312 -3.832 1 98.5 84 SER B N 1
ATOM 1687 C CA . SER B 1 84 ? -6.047 4.695 -3.59 1 98.5 84 SER B CA 1
ATOM 1688 C C . SER B 1 84 ? -5.668 5.934 -4.395 1 98.5 84 SER B C 1
ATOM 1690 O O . SER B 1 84 ? -6.445 6.398 -5.23 1 98.5 84 SER B O 1
ATOM 1692 N N . THR B 1 85 ? -4.527 6.492 -4.062 1 98 85 THR B N 1
ATOM 1693 C CA . THR B 1 85 ? -3.957 7.582 -4.852 1 98 85 THR B CA 1
ATOM 1694 C C . THR B 1 85 ? -2.432 7.539 -4.809 1 98 85 THR B C 1
ATOM 1696 O O . THR B 1 85 ? -1.848 6.809 -4.004 1 98 85 THR B O 1
ATOM 1699 N N . TYR B 1 86 ? -1.846 8.227 -5.785 1 98.19 86 TYR B N 1
ATOM 1700 C CA . TYR B 1 86 ? -0.403 8.391 -5.91 1 98.19 86 TYR B CA 1
ATOM 1701 C C . TYR B 1 86 ? -0.002 9.844 -5.711 1 98.19 86 TYR B C 1
ATOM 1703 O O . TYR B 1 86 ? -0.6 10.75 -6.305 1 98.19 86 TYR B O 1
ATOM 1711 N N . VAL B 1 87 ? 0.921 10.094 -4.816 1 98.5 87 VAL B N 1
ATOM 1712 C CA . VAL B 1 87 ? 1.485 11.422 -4.582 1 98.5 87 VAL B CA 1
ATOM 1713 C C . VAL B 1 87 ? 2.891 11.492 -5.176 1 98.5 87 VAL B C 1
ATOM 1715 O O . VAL B 1 87 ? 3.832 10.906 -4.637 1 98.5 87 VAL B O 1
ATOM 1718 N N . PRO B 1 88 ? 3.084 12.297 -6.211 1 98.31 88 PRO B N 1
ATOM 1719 C CA . PRO B 1 88 ? 4.414 12.375 -6.816 1 98.31 88 PRO B CA 1
ATOM 1720 C C . PRO B 1 88 ? 5.418 13.125 -5.941 1 98.31 88 PRO B C 1
ATOM 1722 O O . PRO B 1 88 ? 5.023 13.898 -5.066 1 98.31 88 PRO B O 1
ATOM 1725 N N . MET B 1 89 ? 6.691 12.828 -6.211 1 98 89 MET B N 1
ATOM 1726 C CA . MET B 1 89 ? 7.73 13.656 -5.609 1 98 89 MET B CA 1
ATOM 1727 C C . MET B 1 89 ? 7.516 15.125 -5.953 1 98 89 MET B C 1
ATOM 1729 O O . MET B 1 89 ? 6.973 15.453 -7.012 1 98 89 MET B O 1
ATOM 1733 N N . ASN B 1 90 ? 7.953 16.031 -5.027 1 98.38 90 ASN B N 1
ATOM 1734 C CA . ASN B 1 90 ? 7.938 17.469 -5.242 1 98.38 90 ASN B CA 1
ATOM 1735 C C . ASN B 1 90 ? 6.512 18 -5.328 1 98.38 90 ASN B C 1
ATOM 1737 O O . ASN B 1 90 ? 6.258 19 -6.016 1 98.38 90 ASN B O 1
ATOM 1741 N N . THR B 1 91 ? 5.551 17.391 -4.719 1 98.38 91 THR B N 1
ATOM 1742 C CA . THR B 1 91 ? 4.152 17.781 -4.832 1 98.38 91 THR B CA 1
ATOM 1743 C C . THR B 1 91 ? 3.551 18.031 -3.449 1 98.38 91 THR B C 1
ATOM 1745 O O . THR B 1 91 ? 3.465 17.109 -2.633 1 98.38 91 THR B O 1
ATOM 1748 N N . PRO B 1 92 ? 3.162 19.266 -3.152 1 98.31 92 PRO B N 1
ATOM 1749 C CA . PRO B 1 92 ? 2.463 19.5 -1.888 1 98.31 92 PRO B CA 1
ATOM 1750 C C . PRO B 1 92 ? 1.191 18.656 -1.754 1 98.31 92 PRO B C 1
ATOM 1752 O O . PRO B 1 92 ? 0.408 18.562 -2.703 1 98.31 92 PRO B O 1
ATOM 1755 N N . HIS B 1 93 ? 1.02 18.078 -0.576 1 98.38 93 HIS B N 1
ATOM 1756 C CA . HIS B 1 93 ? -0.135 17.203 -0.384 1 98.38 93 HIS B CA 1
ATOM 1757 C C . HIS B 1 93 ? -0.553 17.156 1.082 1 98.38 93 HIS B C 1
ATOM 1759 O O . HIS B 1 93 ? 0.254 17.453 1.971 1 98.38 93 HIS B O 1
ATOM 1765 N N . ARG B 1 94 ? -1.798 16.812 1.299 1 97.81 94 ARG B N 1
ATOM 1766 C CA . ARG B 1 94 ? -2.322 16.562 2.637 1 97.81 94 ARG B CA 1
ATOM 1767 C C . ARG B 1 94 ? -3.533 15.633 2.582 1 97.81 94 ARG B C 1
ATOM 1769 O O . ARG B 1 94 ? -4.148 15.469 1.526 1 97.81 94 ARG B O 1
ATOM 1776 N N . VAL B 1 95 ? -3.801 15.078 3.715 1 98.44 95 VAL B N 1
ATOM 1777 C CA . VAL B 1 95 ? -4.992 14.25 3.854 1 98.44 95 VAL B CA 1
ATOM 1778 C C . VAL B 1 95 ? -5.82 14.727 5.043 1 98.44 95 VAL B C 1
ATOM 1780 O O . VAL B 1 95 ? -5.27 15.094 6.086 1 98.44 95 VAL B O 1
ATOM 1783 N N . GLU B 1 96 ? -7.109 14.75 4.848 1 98.5 96 GLU B N 1
ATOM 1784 C CA . GLU B 1 96 ? -8.086 15.102 5.875 1 98.5 96 GLU B CA 1
ATOM 1785 C C . GLU B 1 96 ? -9.125 14 6.043 1 98.5 96 GLU B C 1
ATOM 1787 O O . GLU B 1 96 ? -9.445 13.289 5.086 1 98.5 96 GLU B O 1
ATOM 1792 N N . ASN B 1 97 ? -9.609 13.836 7.32 1 98.81 97 ASN B N 1
ATOM 1793 C CA . ASN B 1 97 ? -10.75 12.977 7.598 1 98.81 97 ASN B CA 1
ATOM 1794 C C . ASN B 1 97 ? -12.039 13.773 7.727 1 98.81 97 ASN B C 1
ATOM 1796 O O . ASN B 1 97 ? -12.328 14.336 8.789 1 98.81 97 ASN B O 1
ATOM 1800 N N . PRO B 1 98 ? -12.75 13.82 6.66 1 98.62 98 PRO B N 1
ATOM 1801 C CA . PRO B 1 98 ? -13.992 14.594 6.754 1 98.62 98 PRO B CA 1
ATOM 1802 C C . PRO B 1 98 ? -15.109 13.828 7.469 1 98.62 98 PRO B C 1
ATOM 1804 O O . PRO B 1 98 ? -16.188 14.383 7.699 1 98.62 98 PRO B O 1
ATOM 1807 N N . GLY B 1 99 ? -14.867 12.602 7.805 1 98.25 99 GLY B N 1
ATOM 1808 C CA . GLY B 1 99 ? -15.914 11.734 8.312 1 98.25 99 GLY B CA 1
ATOM 1809 C C . GLY B 1 99 ? -16 11.727 9.828 1 98.25 99 GLY B C 1
ATOM 1810 O O . GLY B 1 99 ? -15.312 12.5 10.5 1 98.25 99 GLY B O 1
ATOM 1811 N N . VAL B 1 100 ? -16.891 10.789 10.336 1 98.31 100 VAL B N 1
ATOM 1812 C CA . VAL B 1 100 ? -17.172 10.781 11.766 1 98.31 100 VAL B CA 1
ATOM 1813 C C . VAL B 1 100 ? -16.594 9.516 12.398 1 98.31 100 VAL B C 1
ATOM 1815 O O . VAL B 1 100 ? -16.734 9.297 13.602 1 98.31 100 VAL B O 1
ATOM 1818 N N . ILE B 1 101 ? -15.969 8.664 11.578 1 98.12 101 ILE B N 1
ATOM 1819 C CA . ILE B 1 101 ? -15.195 7.535 12.078 1 98.12 101 ILE B CA 1
ATOM 1820 C C . ILE B 1 101 ? -13.727 7.707 11.711 1 98.12 101 ILE B C 1
ATOM 1822 O O . ILE B 1 101 ? -13.383 8.555 10.883 1 98.12 101 ILE B O 1
ATOM 1826 N N . ASP B 1 102 ? -12.867 6.871 12.258 1 98.56 102 ASP B N 1
ATOM 1827 C CA . ASP B 1 102 ? -11.438 6.973 11.953 1 98.56 102 ASP B CA 1
ATOM 1828 C C . ASP B 1 102 ? -11.164 6.691 10.484 1 98.56 102 ASP B C 1
ATOM 1830 O O . ASP B 1 102 ? -11.75 5.773 9.898 1 98.56 102 ASP B O 1
ATOM 1834 N N . LEU B 1 103 ? -10.375 7.484 9.922 1 98.69 103 LEU B N 1
ATOM 1835 C CA . LEU B 1 103 ? -9.766 7.18 8.633 1 98.69 103 LEU B CA 1
ATOM 1836 C C . LEU B 1 103 ? -8.492 6.359 8.812 1 98.69 103 LEU B C 1
ATOM 1838 O O . LEU B 1 103 ? -7.578 6.77 9.531 1 98.69 103 LEU B O 1
ATOM 1842 N N . VAL B 1 104 ? -8.414 5.172 8.234 1 98.75 104 VAL B N 1
ATOM 1843 C CA . VAL B 1 104 ? -7.219 4.34 8.273 1 98.75 104 VAL B CA 1
ATOM 1844 C C . VAL B 1 104 ? -6.66 4.176 6.859 1 98.75 104 VAL B C 1
ATOM 1846 O O . VAL B 1 104 ? -7.371 3.738 5.949 1 98.75 104 VAL B O 1
ATOM 1849 N N . MET B 1 105 ? -5.375 4.5 6.691 1 98.56 105 MET B N 1
ATOM 1850 C CA . MET B 1 105 ? -4.703 4.418 5.398 1 98.56 105 MET B CA 1
ATOM 1851 C C . MET B 1 105 ? -3.381 3.666 5.516 1 98.56 105 MET B C 1
ATOM 1853 O O . MET B 1 105 ? -2.693 3.77 6.535 1 98.56 105 MET B O 1
ATOM 1857 N N . ILE B 1 106 ? -3.07 2.98 4.492 1 98.69 106 ILE B N 1
ATOM 1858 C CA . ILE B 1 106 ? -1.729 2.424 4.359 1 98.69 106 ILE B CA 1
ATOM 1859 C C . ILE B 1 106 ? -0.902 3.289 3.412 1 98.69 106 ILE B C 1
ATOM 1861 O O . ILE B 1 106 ? -1.298 3.518 2.266 1 98.69 106 ILE B O 1
ATOM 1865 N N . GLU B 1 107 ? 0.178 3.764 3.891 1 98.81 107 GLU B N 1
ATOM 1866 C CA . GLU B 1 107 ? 1.097 4.586 3.107 1 98.81 107 GLU B CA 1
ATOM 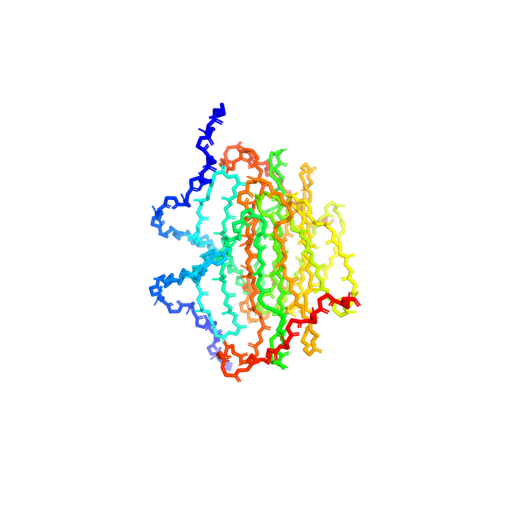1867 C C . GLU B 1 107 ? 2.354 3.805 2.734 1 98.81 107 GLU B C 1
ATOM 1869 O O . GLU B 1 107 ? 3.021 3.242 3.604 1 98.81 107 GLU B O 1
ATOM 1874 N N . VAL B 1 108 ? 2.613 3.73 1.488 1 98.81 108 VAL B N 1
ATOM 1875 C CA . VAL B 1 108 ? 3.883 3.203 1 1 98.81 108 VAL B CA 1
ATOM 1876 C C . VAL B 1 108 ? 4.738 4.34 0.448 1 98.81 108 VAL B C 1
ATOM 1878 O O . VAL B 1 108 ? 4.438 4.895 -0.612 1 98.81 108 VAL B O 1
ATOM 1881 N N . GLN B 1 109 ? 5.746 4.66 1.155 1 98.62 109 GLN B N 1
ATOM 1882 C CA . GLN B 1 109 ? 6.738 5.617 0.681 1 98.62 109 GLN B CA 1
ATOM 1883 C C . GLN B 1 109 ? 7.824 4.926 -0.14 1 98.62 109 GLN B C 1
ATOM 1885 O O . GLN B 1 109 ? 8.312 3.857 0.239 1 98.62 109 GLN B O 1
ATOM 1890 N N . ASN B 1 110 ? 8.133 5.488 -1.256 1 98.19 110 ASN B N 1
ATOM 1891 C CA . ASN B 1 110 ? 9.141 4.926 -2.146 1 98.19 110 ASN B CA 1
ATOM 1892 C C . ASN B 1 110 ? 10.117 5.996 -2.631 1 98.19 110 ASN B C 1
ATOM 1894 O O . ASN B 1 110 ? 9.711 6.98 -3.248 1 98.19 110 ASN B O 1
ATOM 1898 N N . GLY B 1 111 ? 11.422 5.754 -2.357 1 97.19 111 GLY B N 1
ATOM 1899 C CA . GLY B 1 111 ? 12.398 6.73 -2.812 1 97.19 111 GLY B CA 1
ATOM 1900 C C . GLY B 1 111 ? 13.812 6.41 -2.363 1 97.19 111 GLY B C 1
ATOM 1901 O O . GLY B 1 111 ? 14.023 5.508 -1.553 1 97.19 111 GLY B O 1
ATOM 1902 N N . GLU B 1 112 ? 14.766 7.145 -2.883 1 95.94 112 GLU B N 1
ATOM 1903 C CA . GLU B 1 112 ? 16.172 6.953 -2.574 1 95.94 112 GLU B CA 1
ATOM 1904 C C . GLU B 1 112 ? 16.5 7.449 -1.168 1 95.94 112 GLU B C 1
ATOM 1906 O O . GLU B 1 112 ? 17.484 6.996 -0.559 1 95.94 112 GLU B O 1
ATOM 1911 N N . TYR B 1 113 ? 15.758 8.328 -0.681 1 96.25 113 TYR B N 1
ATOM 1912 C CA . TYR B 1 113 ? 15.938 8.914 0.645 1 96.25 113 TYR B CA 1
ATOM 1913 C C . TYR B 1 113 ? 14.594 9.117 1.337 1 96.25 113 TYR B C 1
ATOM 1915 O O . TYR B 1 113 ? 13.672 9.703 0.762 1 96.25 113 TYR B O 1
ATOM 1923 N N . LEU B 1 114 ? 14.43 8.617 2.631 1 95.38 114 LEU B N 1
ATOM 1924 C CA . LEU B 1 114 ? 13.141 8.602 3.314 1 95.38 114 LEU B CA 1
ATOM 1925 C C . LEU B 1 114 ? 13.227 9.336 4.652 1 95.38 114 LEU B C 1
ATOM 1927 O O . LEU B 1 114 ? 12.312 9.234 5.477 1 95.38 114 LEU B O 1
ATOM 1931 N N . GLY B 1 115 ? 14.336 10.078 4.859 1 95.06 115 GLY B N 1
ATOM 1932 C CA . GLY B 1 115 ? 14.523 10.766 6.129 1 95.06 115 GLY B CA 1
ATOM 1933 C C . GLY B 1 115 ? 13.523 11.883 6.355 1 95.06 115 GLY B C 1
ATOM 1934 O O . GLY B 1 115 ? 13.102 12.547 5.406 1 95.06 115 GLY B O 1
ATOM 1935 N N . ASP B 1 116 ? 13.258 12.18 7.59 1 92.75 116 ASP B N 1
ATOM 1936 C CA . ASP B 1 116 ? 12.281 13.203 7.953 1 92.75 116 ASP B CA 1
ATOM 1937 C C . ASP B 1 116 ? 12.781 14.602 7.59 1 92.75 116 ASP B C 1
ATOM 1939 O O . ASP B 1 116 ? 12 15.547 7.52 1 92.75 116 ASP B O 1
ATOM 1943 N N . ASP B 1 117 ? 14.062 14.742 7.48 1 96.56 117 ASP B N 1
ATOM 1944 C CA . ASP B 1 117 ? 14.625 16.047 7.113 1 96.56 117 ASP B CA 1
ATOM 1945 C C . ASP B 1 117 ? 14.297 16.391 5.664 1 96.56 117 ASP B C 1
ATOM 1947 O O . ASP B 1 117 ? 14.586 17.5 5.207 1 96.56 117 ASP B O 1
ATOM 1951 N N . ASP B 1 118 ? 13.719 15.531 4.926 1 97.44 118 ASP B N 1
ATOM 1952 C CA . ASP B 1 118 ? 13.266 15.781 3.561 1 97.44 118 ASP B CA 1
ATOM 1953 C C . ASP B 1 118 ? 11.82 16.266 3.541 1 97.44 118 ASP B C 1
ATOM 1955 O O . ASP B 1 118 ? 11.203 16.344 2.477 1 97.44 118 ASP B O 1
ATOM 1959 N N . ILE B 1 119 ? 11.195 16.516 4.652 1 96.88 119 ILE B N 1
ATOM 1960 C CA . ILE B 1 119 ? 9.82 17 4.727 1 96.88 119 ILE B CA 1
ATOM 1961 C C . ILE B 1 119 ? 9.805 18.531 4.699 1 96.88 119 ILE B C 1
ATOM 1963 O O . ILE B 1 119 ? 10.438 19.172 5.539 1 96.88 119 ILE B O 1
ATOM 1967 N N . VAL B 1 120 ? 9.148 19.094 3.711 1 97.56 120 VAL B N 1
ATOM 1968 C CA . VAL B 1 120 ? 8.844 20.516 3.658 1 97.56 120 VAL B CA 1
ATOM 1969 C C . VAL B 1 120 ? 7.398 20.75 4.078 1 97.56 120 VAL B C 1
ATOM 1971 O O . VAL B 1 120 ? 6.473 20.172 3.494 1 97.56 120 VAL B O 1
ATOM 1974 N N . ARG B 1 121 ? 7.199 21.594 5.035 1 95.62 121 ARG B N 1
ATOM 1975 C CA . ARG B 1 121 ? 5.848 21.859 5.516 1 95.62 121 ARG B CA 1
ATOM 1976 C C . ARG B 1 121 ? 5.398 23.266 5.117 1 95.62 121 ARG B C 1
ATOM 1978 O O . ARG B 1 121 ? 6.211 24.188 5.055 1 95.62 121 ARG B O 1
ATOM 1985 N N . PHE B 1 122 ? 4.125 23.391 4.855 1 94.12 122 PHE B N 1
ATOM 1986 C CA . PHE B 1 122 ? 3.543 24.672 4.445 1 94.12 122 PHE B CA 1
ATOM 1987 C C . PHE B 1 122 ? 2.553 25.172 5.488 1 94.12 122 PHE B C 1
ATOM 1989 O O . PHE B 1 122 ? 1.858 24.391 6.129 1 94.12 122 PHE B O 1
ATOM 1996 N N . PRO B 1 123 ? 2.545 26.484 5.621 1 85.31 123 PRO B N 1
ATOM 1997 C CA . PRO B 1 123 ? 1.609 27.047 6.602 1 85.31 123 PRO B CA 1
ATOM 1998 C C . PRO B 1 123 ? 0.149 26.812 6.219 1 85.31 123 PRO B C 1
ATOM 2000 O O . PRO B 1 123 ? -0.172 26.703 5.031 1 85.31 123 PRO B O 1
ATOM 2003 N N . GLU B 1 124 ? -0.689 26.531 7.199 1 76.31 124 GLU B N 1
ATOM 2004 C CA . GLU B 1 124 ? -2.125 26.391 6.977 1 76.31 124 GLU B CA 1
ATOM 2005 C C . GLU B 1 124 ? -2.719 27.688 6.426 1 76.31 124 GLU B C 1
ATOM 2007 O O . GLU B 1 124 ? -2.375 28.781 6.883 1 76.31 124 GLU B O 1
ATOM 2012 N N . GLU B 1 125 ? -3.078 27.641 5.141 1 60.22 125 GLU B N 1
ATOM 2013 C CA . GLU B 1 125 ? -3.703 28.875 4.684 1 60.22 125 GLU B CA 1
ATOM 2014 C C . GLU B 1 125 ? -4.871 29.266 5.582 1 60.22 125 GLU B C 1
ATOM 2016 O O . GLU B 1 125 ? -5.703 28.422 5.93 1 60.22 125 GLU B O 1
ATOM 2021 N N . LEU B 1 126 ? -4.699 30.188 6.363 1 52 126 LEU B N 1
ATOM 2022 C CA . LEU B 1 126 ? -5.766 30.781 7.16 1 52 126 LEU B CA 1
ATOM 2023 C C . LEU B 1 126 ? -7.016 31.016 6.316 1 52 126 LEU B C 1
ATOM 2025 O O . LEU B 1 126 ? -6.922 31.469 5.172 1 52 126 LEU B O 1
ATOM 2029 N N . PRO B 1 127 ? -8.133 30.25 6.723 1 49.44 127 PRO B N 1
ATOM 2030 C CA . PRO B 1 127 ? -9.359 30.625 6.012 1 49.44 127 PRO B CA 1
ATOM 2031 C C . PRO B 1 127 ? -9.414 32.125 5.68 1 49.44 127 PRO B C 1
ATOM 2033 O O . PRO B 1 127 ? -8.93 32.938 6.453 1 49.44 127 PRO B O 1
ATOM 2036 N N . LYS B 1 128 ? -9.242 32.469 4.367 1 45.47 128 LYS B N 1
ATOM 2037 C CA . LYS B 1 128 ? -9.516 33.875 4.09 1 45.47 128 LYS B CA 1
ATOM 2038 C C . LYS B 1 128 ? -10.719 34.375 4.887 1 45.47 128 LYS B C 1
ATOM 2040 O O . LYS B 1 128 ? -11.805 33.781 4.809 1 45.47 128 LYS B O 1
ATOM 2045 N N . SER B 1 129 ? -10.469 34.906 6 1 41.47 129 SER B N 1
ATOM 2046 C CA . SER B 1 129 ? -11.57 35.656 6.605 1 41.47 129 SER B CA 1
ATOM 2047 C C . SER B 1 129 ? -12.273 36.531 5.574 1 41.47 129 SER B C 1
ATOM 2049 O O . SER B 1 129 ? -11.641 37.031 4.641 1 41.47 129 SER B O 1
#